Protein AF-0000000083960361 (afdb_homodimer)

pLDDT: mean 97.02, std 4.33, range [68.19, 98.94]

Radius of gyration: 18.42 Å; Cα contacts (8 Å, |Δi|>4): 644; chains: 2; bounding box: 46×54×42 Å

InterPro domains:
  IPR001310 Histidine triad (HIT) protein [PR00332] (8-24)
  IPR001310 Histidine triad (HIT) protein [PR00332] (29-47)
  IPR001310 Histidine triad (HIT) protein [PR00332] (100-110)
  IPR001310 Histidine triad (HIT) protein [PTHR46648] (3-145)
  IPR011146 HIT-like domain [PF01230] (14-114)
  IPR011146 HIT-like domain [PS51084] (8-119)
  IPR019808 Histidine triad, conserved site [PS00892] (93-111)
  IPR036265 HIT-like superfamily [G3DSA:3.30.428.10] (1-149)
  IPR036265 HIT-like superfamily [SSF54197] (6-144)
  IPR039384 HINT family [cd01277] (6-112)

Foldseek 3Di:
DAADPVAPVLCCVVVNDDFQWDDDDPFKTKGADPPFLAPLKMKIFTNHFAQFPVRDDPVSVVVGVVVVVVSCVVVVVPVDDDPDAKHWDKDWAHDVVRPDDGSGTIIITWIGGDDRGTDDDDDPDDDDDVVVVVVVVVVVVVVCVVVVD/DAADPVAPVLCCVVVNDDFQWDDDDPFKTKGADPPFLAPLKMKIFTNHFAQFPVRDDPVSVVVGVVVVVVSCVVVVVPVDDDPDAKHWDKDWAHDVVRPDDGSGTIIIIWIDGDDRGTDDDDDPDDDDDVVVVVVVVVVVVVVCVVVVD

Secondary structure (DSSP, 8-state):
----TT-HHHHHHTTSS---EEEE-SSEEEEE-SS-SSTT-EEEEESS--SSGGGS-HHHHHHHHHHHHHHHHHTT-SS--SSSS-EEEEEEEESGGGT--SSS--EEEEEE-SSSSS-EEE--PPPP-HHHHHHHHHHHHHHHHHTT-/----TT-HHHHHHTTSS---EEEE-SSEEEEE-SS-SSTT-EEEEESS--SSGGGS-HHHHHHHHHHHHHHHHHTT-TT--SSSS-EEEEEEEESGGGT--SSS--EEEEEE-SSSSS-EEE--PPPP-HHHHHHHHHHHHHHHHHTT-

Organism: NCBI:txid5486

Solvent-accessible surface area (backbone atoms only — not comparable to full-atom values): 15773 Å² total; per-residue (Å²): 120,49,73,46,92,85,36,68,65,48,31,39,77,72,61,76,37,90,75,56,67,68,58,70,57,99,39,34,42,27,27,54,45,64,56,27,32,24,84,77,17,29,36,40,26,50,60,47,53,20,44,34,68,69,61,49,57,53,75,41,41,25,50,46,48,42,50,50,36,53,48,32,52,57,70,59,60,65,79,53,82,49,55,62,64,56,23,25,34,40,41,30,40,19,17,45,74,30,70,30,85,63,76,43,40,45,34,36,40,31,37,17,77,53,88,83,40,13,79,38,78,39,76,53,57,38,80,70,48,65,69,62,50,48,53,49,49,53,53,39,50,51,42,36,64,71,62,68,105,120,49,74,44,94,86,36,68,66,47,31,38,76,71,63,76,38,92,75,55,68,69,60,70,57,99,39,34,42,26,28,53,46,66,54,26,33,26,83,79,17,28,38,40,26,49,60,48,52,20,43,34,67,69,60,48,57,55,75,42,42,25,48,46,49,44,51,51,35,53,47,32,52,56,70,59,59,65,79,53,82,50,54,63,64,57,23,27,35,40,40,33,41,18,18,44,74,31,69,31,84,63,75,42,39,44,34,37,39,30,37,18,79,52,89,83,40,12,80,36,77,39,75,54,56,39,80,68,49,66,69,62,50,49,53,50,49,53,54,39,50,52,44,35,64,72,64,68,104

Structure (mmCIF, N/CA/C/O backbone):
data_AF-0000000083960361-model_v1
#
loop_
_entity.id
_entity.type
_entity.pdbx_description
1 polymer "Adenosine 5'-monophosphoramidase HNT1"
#
loop_
_atom_site.group_PDB
_atom_site.id
_atom_site.type_symbol
_atom_site.label_atom_id
_atom_site.label_alt_id
_atom_site.label_comp_id
_atom_site.label_asym_id
_atom_site.label_entity_id
_atom_site.label_seq_id
_atom_site.pdbx_PDB_ins_code
_atom_site.Cartn_x
_atom_site.Cartn_y
_atom_site.Cartn_z
_atom_site.occupancy
_atom_site.B_iso_or_equiv
_atom_site.auth_seq_id
_atom_site.auth_comp_id
_atom_site.auth_asym_id
_atom_site.auth_atom_id
_atom_site.pdbx_PDB_model_num
ATOM 1 N N . MET A 1 1 ? 16.422 1.645 -17.453 1 78.75 1 MET A N 1
ATOM 2 C CA . MET A 1 1 ? 15.805 1.312 -16.172 1 78.75 1 MET A CA 1
ATOM 3 C C . MET A 1 1 ? 16.875 0.944 -15.133 1 78.75 1 MET A C 1
ATOM 5 O O . MET A 1 1 ? 17.828 0.249 -15.453 1 78.75 1 MET A O 1
ATOM 9 N N . ALA A 1 2 ? 16.859 1.566 -14.016 1 90.88 2 ALA A N 1
ATOM 10 C CA . ALA A 1 2 ? 17.844 1.268 -12.977 1 90.88 2 ALA A CA 1
ATOM 11 C C . ALA A 1 2 ? 17.781 -0.199 -12.562 1 90.88 2 ALA A C 1
ATOM 13 O O . ALA A 1 2 ? 16.688 -0.768 -12.445 1 90.88 2 ALA A O 1
ATOM 14 N N . SER A 1 3 ? 18.938 -0.81 -12.555 1 95 3 SER A N 1
ATOM 15 C CA . SER A 1 3 ? 19.047 -2.199 -12.125 1 95 3 SER A CA 1
ATOM 16 C C . SER A 1 3 ? 20.25 -2.393 -11.203 1 95 3 SER A C 1
ATOM 18 O O . SER A 1 3 ? 21.172 -1.572 -11.188 1 95 3 SER A O 1
ATOM 20 N N . ASN A 1 4 ? 20.141 -3.438 -10.336 1 96.31 4 ASN A N 1
ATOM 21 C CA . ASN A 1 4 ? 21.219 -3.84 -9.422 1 96.31 4 ASN A CA 1
ATOM 22 C C . ASN A 1 4 ? 21.5 -5.336 -9.523 1 96.31 4 ASN A C 1
ATOM 24 O O . ASN A 1 4 ? 20.656 -6.16 -9.164 1 96.31 4 ASN A O 1
ATOM 28 N N . PRO A 1 5 ? 22.688 -5.684 -9.961 1 95.62 5 PRO A N 1
ATOM 29 C CA . PRO A 1 5 ? 23 -7.09 -10.219 1 95.62 5 PRO A CA 1
ATOM 30 C C . PRO A 1 5 ? 22.969 -7.949 -8.961 1 95.62 5 PRO A C 1
ATOM 32 O O . PRO A 1 5 ? 22.859 -9.172 -9.039 1 95.62 5 PRO A O 1
ATOM 35 N N . SER A 1 6 ? 23.078 -7.395 -7.824 1 96.62 6 SER A N 1
ATOM 36 C CA . SER A 1 6 ? 23.094 -8.148 -6.578 1 96.62 6 SER A CA 1
ATOM 37 C C . SER A 1 6 ? 21.688 -8.273 -6 1 96.62 6 SER A C 1
ATOM 39 O O . SER A 1 6 ? 21.469 -8.984 -5.016 1 96.62 6 SER A O 1
ATOM 41 N N . CYS A 1 7 ? 20.781 -7.594 -6.602 1 97.56 7 CYS A N 1
ATOM 42 C CA . CYS A 1 7 ? 19.406 -7.582 -6.117 1 97.56 7 CYS A CA 1
ATOM 43 C C . CYS A 1 7 ? 18.641 -8.797 -6.633 1 97.56 7 CYS A C 1
ATOM 45 O O . CYS A 1 7 ? 18.531 -8.992 -7.84 1 97.56 7 CYS A O 1
ATOM 47 N N . ILE A 1 8 ? 18.078 -9.578 -5.723 1 97.81 8 ILE A N 1
ATOM 48 C CA . ILE A 1 8 ? 17.391 -10.82 -6.062 1 97.81 8 ILE A CA 1
ATOM 49 C C . ILE A 1 8 ? 16.188 -10.516 -6.949 1 97.81 8 ILE A C 1
ATOM 51 O O . ILE A 1 8 ? 15.883 -11.273 -7.871 1 97.81 8 ILE A O 1
ATOM 55 N N . PHE A 1 9 ? 15.531 -9.422 -6.727 1 98.62 9 PHE A N 1
ATOM 56 C CA . PHE A 1 9 ? 14.359 -9.078 -7.527 1 98.62 9 PHE A CA 1
ATOM 57 C C . PHE A 1 9 ? 14.773 -8.641 -8.922 1 98.62 9 PHE A C 1
ATOM 59 O O . PHE A 1 9 ? 14.078 -8.93 -9.906 1 98.62 9 PHE A O 1
ATOM 66 N N . CYS A 1 10 ? 15.852 -7.906 -9.023 1 98.62 10 CYS A N 1
ATOM 67 C CA . CYS A 1 10 ? 16.359 -7.57 -10.352 1 98.62 10 CYS A CA 1
ATOM 68 C C . CYS A 1 10 ? 16.734 -8.828 -11.125 1 98.62 10 CYS A C 1
ATOM 70 O O . CYS A 1 10 ? 16.5 -8.914 -12.328 1 98.62 10 CYS A O 1
ATOM 72 N N . LYS A 1 11 ? 17.266 -9.797 -10.406 1 98.62 11 LYS A N 1
ATOM 73 C CA . LYS A 1 11 ? 17.609 -11.055 -11.047 1 98.62 11 LYS A CA 1
ATOM 74 C C . LYS A 1 11 ? 16.359 -11.797 -11.523 1 98.62 11 LYS A C 1
ATOM 76 O O . LYS A 1 11 ? 16.375 -12.445 -12.57 1 98.62 11 LYS A O 1
ATOM 81 N N . ILE A 1 12 ? 15.32 -11.766 -10.75 1 98.44 12 ILE A N 1
ATOM 82 C CA . ILE A 1 12 ? 14.047 -12.375 -11.125 1 98.44 12 ILE A CA 1
ATOM 83 C C . ILE A 1 12 ? 13.516 -11.703 -12.391 1 98.44 12 ILE A C 1
ATOM 85 O O . ILE A 1 12 ? 13.109 -12.383 -13.336 1 98.44 12 ILE A O 1
ATOM 89 N N . ILE A 1 13 ? 13.555 -10.336 -12.438 1 98.31 13 ILE A N 1
ATOM 90 C CA . ILE A 1 13 ? 13.062 -9.57 -13.578 1 98.31 13 ILE A CA 1
ATOM 91 C C . ILE A 1 13 ? 13.828 -9.961 -14.836 1 98.31 13 ILE A C 1
ATOM 93 O O . ILE A 1 13 ? 13.242 -10.094 -15.914 1 98.31 13 ILE A O 1
ATOM 97 N N . LYS A 1 14 ? 15.086 -10.227 -14.68 1 97.69 14 LYS A N 1
ATOM 98 C CA . LYS A 1 14 ? 15.961 -10.523 -15.812 1 97.69 14 LYS A CA 1
ATOM 99 C C . LYS A 1 14 ? 15.867 -12 -16.188 1 97.69 14 LYS A C 1
ATOM 101 O O . LYS A 1 14 ? 16.484 -12.43 -17.172 1 97.69 14 LYS A O 1
ATOM 106 N N . GLY A 1 15 ? 15.242 -12.789 -15.367 1 97.56 15 GLY A N 1
ATOM 107 C CA . GLY A 1 15 ? 15.086 -14.203 -15.664 1 97.56 15 GLY A CA 1
ATOM 108 C C . GLY A 1 15 ? 16.266 -15.039 -15.219 1 97.56 15 GLY A C 1
ATOM 109 O O . GLY A 1 15 ? 16.422 -16.188 -15.633 1 97.56 15 GLY A O 1
ATOM 110 N N . GLU A 1 16 ? 17.062 -14.453 -14.367 1 97.94 16 GLU A N 1
ATOM 111 C CA . GLU A 1 16 ? 18.219 -15.18 -13.867 1 97.94 16 GLU A CA 1
ATOM 112 C C . GLU A 1 16 ? 17.828 -16.109 -12.727 1 97.94 16 GLU A C 1
ATOM 114 O O . GLU A 1 16 ? 18.516 -17.109 -12.469 1 97.94 16 GLU A O 1
ATOM 119 N N . ILE A 1 17 ? 16.844 -15.836 -11.984 1 97.31 17 ILE A N 1
ATOM 120 C CA . ILE A 1 17 ? 16.25 -16.641 -10.93 1 97.31 17 ILE A CA 1
ATOM 121 C C . ILE A 1 17 ? 14.789 -16.922 -11.258 1 97.31 17 ILE A C 1
ATOM 123 O O . ILE A 1 17 ? 14.055 -16.031 -11.695 1 97.31 17 ILE A O 1
ATOM 127 N N . PRO A 1 18 ? 14.398 -18.172 -11.086 1 97.06 18 PRO A N 1
ATOM 128 C CA . PRO A 1 18 ? 13.008 -18.484 -11.406 1 97.06 18 PRO A CA 1
ATOM 129 C C . PRO A 1 18 ? 12.016 -17.844 -10.438 1 97.06 18 PRO A C 1
ATOM 131 O O . PRO A 1 18 ? 12.359 -17.594 -9.281 1 97.06 18 PRO A O 1
ATOM 134 N N . SER A 1 19 ? 10.844 -17.609 -10.906 1 98.19 19 SER A N 1
ATOM 135 C CA . SER A 1 19 ? 9.719 -17.125 -10.117 1 98.19 19 SER A CA 1
ATOM 136 C C . SER A 1 19 ? 8.391 -17.641 -10.672 1 98.19 19 SER A C 1
ATOM 138 O O . SER A 1 19 ? 8.336 -18.125 -11.805 1 98.19 19 SER A O 1
ATOM 140 N N . LEU A 1 20 ? 7.391 -17.641 -9.922 1 98.56 20 LEU A N 1
ATOM 141 C CA . LEU A 1 20 ? 6.043 -17.984 -10.359 1 98.56 20 LEU A CA 1
ATOM 142 C C . LEU A 1 20 ? 5.301 -16.734 -10.836 1 98.56 20 LEU A C 1
ATOM 144 O O . LEU A 1 20 ? 4.398 -16.25 -10.156 1 98.56 20 LEU A O 1
ATOM 148 N N . LYS A 1 21 ? 5.645 -16.391 -12.039 1 98.5 21 LYS A N 1
ATOM 149 C CA . LYS A 1 21 ? 5.219 -15.117 -12.625 1 98.5 21 LYS A CA 1
ATOM 150 C C . LYS A 1 21 ? 3.715 -15.109 -12.883 1 98.5 21 LYS A C 1
ATOM 152 O O . LYS A 1 21 ? 3.146 -16.125 -13.312 1 98.5 21 LYS A O 1
ATOM 157 N N . LEU A 1 22 ? 3.148 -13.977 -12.656 1 98.5 22 LEU A N 1
ATOM 158 C CA . LEU A 1 22 ? 1.747 -13.766 -13 1 98.5 22 LEU A CA 1
ATOM 159 C C . LEU A 1 22 ? 1.604 -12.672 -14.055 1 98.5 22 LEU A C 1
ATOM 161 O O . LEU A 1 22 ? 1.872 -12.906 -15.234 1 98.5 22 LEU A O 1
ATOM 165 N N . ILE A 1 23 ? 1.438 -11.383 -13.695 1 98.31 23 ILE A N 1
ATOM 166 C CA . ILE A 1 23 ? 1.274 -10.305 -14.656 1 98.31 23 ILE A CA 1
ATOM 167 C C . ILE A 1 23 ? 2.598 -9.555 -14.828 1 98.31 23 ILE A C 1
ATOM 169 O O . ILE A 1 23 ? 3.291 -9.281 -13.844 1 98.31 23 ILE A O 1
ATOM 173 N N . GLU A 1 24 ? 2.881 -9.289 -16.031 1 98.06 24 GLU A N 1
ATOM 174 C CA . GLU A 1 24 ? 4.039 -8.469 -16.375 1 98.06 24 GLU A CA 1
ATOM 175 C C . GLU A 1 24 ? 3.672 -7.395 -17.406 1 98.06 24 GLU A C 1
ATOM 177 O O . GLU A 1 24 ? 3.025 -7.688 -18.406 1 98.06 24 GLU A O 1
ATOM 182 N N . THR A 1 25 ? 3.967 -6.207 -17.109 1 98.19 25 THR A N 1
ATOM 183 C CA . THR A 1 25 ? 3.883 -5.098 -18.047 1 98.19 25 THR A CA 1
ATOM 184 C C . THR A 1 25 ? 5.273 -4.57 -18.391 1 98.19 25 THR A C 1
ATOM 186 O O . THR A 1 25 ? 6.273 -5.062 -17.875 1 98.19 25 THR A O 1
ATOM 189 N N . PRO A 1 26 ? 5.41 -3.557 -19.234 1 98.25 26 PRO A N 1
ATOM 190 C CA . PRO A 1 26 ? 6.723 -2.963 -19.484 1 98.25 26 PRO A CA 1
ATOM 191 C C . PRO A 1 26 ? 7.348 -2.359 -18.219 1 98.25 26 PRO A C 1
ATOM 193 O O . PRO A 1 26 ? 8.57 -2.23 -18.141 1 98.25 26 PRO A O 1
ATOM 196 N N . LYS A 1 27 ? 6.57 -2.131 -17.172 1 98.69 27 LYS A N 1
ATOM 197 C CA . LYS A 1 27 ? 7.078 -1.379 -16.016 1 98.69 27 LYS A CA 1
ATOM 198 C C . LYS A 1 27 ? 6.977 -2.197 -14.742 1 98.69 27 LYS A C 1
ATOM 200 O O . LYS A 1 27 ? 7.629 -1.883 -13.742 1 98.69 27 LYS A O 1
ATOM 205 N N . THR A 1 28 ? 6.145 -3.188 -14.766 1 98.81 28 THR A N 1
ATOM 206 C CA . THR A 1 28 ? 5.812 -3.91 -13.547 1 98.81 28 THR A CA 1
ATOM 207 C C . THR A 1 28 ? 5.973 -5.414 -13.742 1 98.81 28 THR A C 1
ATOM 209 O O . THR A 1 28 ? 5.711 -5.934 -14.828 1 98.81 28 THR A O 1
ATOM 212 N N . TYR A 1 29 ? 6.512 -6.074 -12.766 1 98.81 29 TYR A N 1
ATOM 213 C CA . TYR A 1 29 ? 6.613 -7.527 -12.68 1 98.81 29 TYR A CA 1
ATOM 214 C C . TYR A 1 29 ? 5.922 -8.047 -11.43 1 98.81 29 TYR A C 1
ATOM 216 O O . TYR A 1 29 ? 6.008 -7.434 -10.359 1 98.81 29 TYR A O 1
ATOM 224 N N . SER A 1 30 ? 5.172 -9.195 -11.508 1 98.88 30 SER A N 1
ATOM 225 C CA . SER A 1 30 ? 4.512 -9.758 -10.328 1 98.88 30 SER A CA 1
ATOM 226 C C . SER A 1 30 ? 4.652 -11.273 -10.289 1 98.88 30 SER A C 1
ATOM 228 O O . SER A 1 30 ? 4.742 -11.922 -11.336 1 98.88 30 SER A O 1
ATOM 230 N N . PHE A 1 31 ? 4.695 -11.82 -9.086 1 98.88 31 PHE A N 1
ATOM 231 C CA . PHE A 1 31 ? 4.906 -13.258 -8.906 1 98.88 31 PHE A CA 1
ATOM 232 C C . PHE A 1 31 ? 4.438 -13.703 -7.531 1 98.88 31 PHE A C 1
ATOM 234 O O . PHE A 1 31 ? 4.305 -12.883 -6.617 1 98.88 31 PHE A O 1
ATOM 241 N N . LEU A 1 32 ? 4.145 -14.977 -7.367 1 98.81 32 LEU A N 1
ATOM 242 C CA . LEU A 1 32 ? 3.713 -15.531 -6.09 1 98.81 32 LEU A CA 1
ATOM 243 C C . LEU A 1 32 ? 4.852 -15.508 -5.074 1 98.81 32 LEU A C 1
ATOM 245 O O . LEU A 1 32 ? 5.996 -15.828 -5.41 1 98.81 32 LEU A O 1
ATOM 249 N N . ASP A 1 33 ? 4.566 -15.062 -3.906 1 98.62 33 ASP A N 1
ATOM 250 C CA . ASP A 1 33 ? 5.527 -15.195 -2.816 1 98.62 33 ASP A CA 1
ATOM 251 C C . ASP A 1 33 ? 5.715 -16.656 -2.422 1 98.62 33 ASP A C 1
ATOM 253 O O . ASP A 1 33 ? 4.738 -17.375 -2.227 1 98.62 33 ASP A O 1
ATOM 257 N N . ILE A 1 34 ? 6.871 -17.047 -2.229 1 97.56 34 ILE A N 1
ATOM 258 C CA . ILE A 1 34 ? 7.133 -18.469 -1.984 1 97.56 34 ILE A CA 1
ATOM 259 C C . ILE A 1 34 ? 7.043 -18.75 -0.488 1 97.56 34 ILE A C 1
ATOM 261 O O . ILE A 1 34 ? 7.016 -19.922 -0.077 1 97.56 34 ILE A O 1
ATOM 265 N N . GLN A 1 35 ? 7.09 -17.766 0.346 1 97.44 35 GLN A N 1
ATOM 266 C CA . GLN A 1 35 ? 6.832 -17.875 1.778 1 97.44 35 GLN A CA 1
ATOM 267 C C . GLN A 1 35 ? 5.652 -16.984 2.186 1 97.44 35 GLN A C 1
ATOM 269 O O . GLN A 1 35 ? 5.805 -16.062 2.988 1 97.44 35 GLN A O 1
ATOM 274 N N . PRO A 1 36 ? 4.543 -17.406 1.731 1 98.56 36 PRO A N 1
ATOM 275 C CA . PRO A 1 36 ? 3.373 -16.531 1.826 1 98.56 36 PRO A CA 1
ATOM 276 C C . PRO A 1 36 ? 2.811 -16.438 3.244 1 98.56 36 PRO A C 1
ATOM 278 O O . PRO A 1 36 ? 2.957 -17.391 4.027 1 98.56 36 PRO A O 1
ATOM 281 N N . THR A 1 37 ? 2.195 -15.328 3.574 1 98.5 37 THR A N 1
ATOM 282 C CA . THR A 1 37 ? 1.463 -15.219 4.832 1 98.5 37 THR A CA 1
ATOM 283 C C . THR A 1 37 ? 0.041 -15.75 4.676 1 98.5 37 THR A C 1
ATOM 285 O O . THR A 1 37 ? -0.647 -15.992 5.668 1 98.5 37 THR A O 1
ATOM 288 N N . ALA A 1 38 ? -0.43 -15.867 3.434 1 98.5 38 ALA A N 1
ATOM 289 C CA . ALA A 1 38 ? -1.72 -16.438 3.047 1 98.5 38 ALA A CA 1
ATOM 290 C C . ALA A 1 38 ? -1.671 -16.984 1.624 1 98.5 38 ALA A C 1
ATOM 292 O O . ALA A 1 38 ? -0.854 -16.547 0.81 1 98.5 38 ALA A O 1
ATOM 293 N N . GLU A 1 39 ? -2.535 -17.984 1.333 1 97.5 39 GLU A N 1
ATOM 294 C CA . GLU A 1 39 ? -2.615 -18.5 -0.03 1 97.5 39 GLU A CA 1
ATOM 295 C C . GLU A 1 39 ? -2.953 -17.391 -1.021 1 97.5 39 GLU A C 1
ATOM 297 O O . GLU A 1 39 ? -3.881 -16.609 -0.794 1 97.5 39 GLU A O 1
ATOM 302 N N . GLY A 1 40 ? -2.162 -17.281 -2.039 1 98.25 40 GLY A N 1
ATOM 303 C CA . GLY A 1 40 ? -2.402 -16.266 -3.051 1 98.25 40 GLY A CA 1
ATOM 304 C C . GLY A 1 40 ? -1.645 -14.984 -2.795 1 98.25 40 GLY A C 1
ATOM 305 O O . GLY A 1 40 ? -1.867 -13.977 -3.475 1 98.25 40 GLY A O 1
ATOM 306 N N . HIS A 1 41 ? -0.749 -14.945 -1.751 1 98.88 41 HIS A N 1
ATOM 307 C CA . HIS A 1 41 ? 0.112 -13.805 -1.48 1 98.88 41 HIS A CA 1
ATOM 308 C C . HIS A 1 41 ? 1.026 -13.508 -2.664 1 98.88 41 HIS A C 1
ATOM 310 O O . HIS A 1 41 ? 1.834 -14.352 -3.055 1 98.88 41 HIS A O 1
ATOM 316 N N . VAL A 1 42 ? 0.918 -12.289 -3.24 1 98.88 42 VAL A N 1
ATOM 317 C CA . VAL A 1 42 ? 1.626 -11.914 -4.461 1 98.88 42 VAL A CA 1
ATOM 318 C C . VAL A 1 42 ? 2.541 -10.727 -4.18 1 98.88 42 VAL A C 1
ATOM 320 O O . VAL A 1 42 ? 2.172 -9.812 -3.438 1 98.88 42 VAL A O 1
ATOM 323 N N . LEU A 1 43 ? 3.701 -10.758 -4.789 1 98.94 43 LEU A N 1
ATOM 324 C CA . LEU A 1 43 ? 4.598 -9.609 -4.82 1 98.94 43 LEU A CA 1
ATOM 325 C C . LEU A 1 43 ? 4.492 -8.867 -6.152 1 98.94 43 LEU A C 1
ATOM 327 O O . LEU A 1 43 ? 4.48 -9.5 -7.211 1 98.94 43 LEU A O 1
ATOM 331 N N . ILE A 1 44 ? 4.332 -7.574 -6.117 1 98.94 44 ILE A N 1
ATOM 332 C CA . ILE A 1 44 ? 4.309 -6.699 -7.285 1 98.94 44 ILE A CA 1
ATOM 333 C C . ILE A 1 44 ? 5.469 -5.711 -7.215 1 98.94 44 ILE A C 1
ATOM 335 O O . ILE A 1 44 ? 5.586 -4.953 -6.246 1 98.94 44 ILE A O 1
ATOM 339 N N . ILE A 1 45 ? 6.32 -5.715 -8.211 1 98.94 45 ILE A N 1
ATOM 340 C CA . ILE A 1 45 ? 7.547 -4.93 -8.117 1 98.94 45 ILE A CA 1
ATOM 341 C C . ILE A 1 45 ? 7.719 -4.078 -9.375 1 98.94 45 ILE A C 1
ATOM 343 O O . ILE A 1 45 ? 7.367 -4.512 -10.477 1 98.94 45 ILE A O 1
ATOM 347 N N . PRO A 1 46 ? 8.117 -2.791 -9.211 1 98.94 46 PRO A N 1
ATOM 348 C CA . PRO A 1 46 ? 8.57 -2.057 -10.391 1 98.94 46 PRO A CA 1
ATOM 349 C C . PRO A 1 46 ? 9.828 -2.65 -11.016 1 98.94 46 PRO A C 1
ATOM 351 O O . PRO A 1 46 ? 10.719 -3.109 -10.289 1 98.94 46 PRO A O 1
ATOM 354 N N . LYS A 1 47 ? 9.875 -2.596 -12.312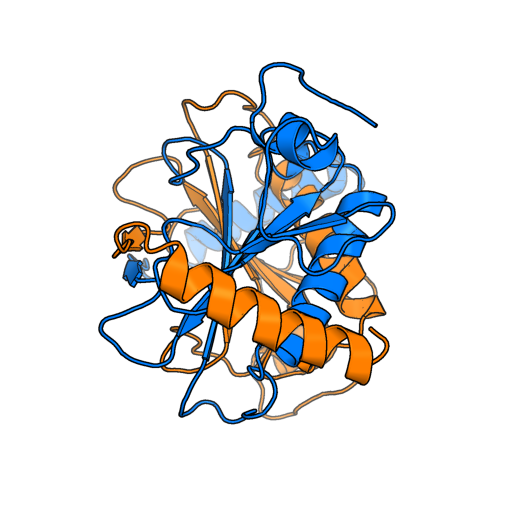 1 98.69 47 LYS A N 1
ATOM 355 C CA . LYS A 1 47 ? 11.062 -3.1 -12.992 1 98.69 47 LYS A CA 1
ATOM 356 C C . LYS A 1 47 ? 12.25 -2.152 -12.805 1 98.69 47 LYS A C 1
ATOM 358 O O . LYS A 1 47 ? 13.398 -2.535 -13.031 1 98.69 47 LYS A O 1
ATOM 363 N N . HIS A 1 48 ? 11.969 -0.921 -12.422 1 98.69 48 HIS A N 1
ATOM 364 C CA . HIS A 1 48 ? 13 0.016 -12 1 98.69 48 HIS A CA 1
ATOM 365 C C . HIS A 1 48 ? 13.477 -0.285 -10.578 1 98.69 48 HIS A C 1
ATOM 367 O O . HIS A 1 48 ? 12.68 -0.277 -9.641 1 98.69 48 HIS A O 1
ATOM 373 N N . HIS A 1 49 ? 14.773 -0.518 -10.453 1 98.56 49 HIS A N 1
ATOM 374 C CA . HIS A 1 49 ? 15.312 -0.77 -9.125 1 98.56 49 HIS A CA 1
ATOM 375 C C . HIS A 1 49 ? 15.32 0.504 -8.281 1 98.56 49 HIS A C 1
ATOM 377 O O . HIS A 1 49 ? 15.797 1.547 -8.734 1 98.56 49 HIS A O 1
ATOM 383 N N . GLY A 1 50 ? 14.805 0.472 -7.137 1 98.12 50 GLY A N 1
ATOM 384 C CA . GLY A 1 50 ? 14.852 1.449 -6.062 1 98.12 50 GLY A CA 1
ATOM 385 C C . GLY A 1 50 ? 14.609 0.841 -4.691 1 98.12 50 GLY A C 1
ATOM 386 O O . GLY A 1 50 ? 13.75 -0.023 -4.531 1 98.12 50 GLY A O 1
ATOM 387 N N . ALA A 1 51 ? 15.383 1.275 -3.732 1 97.94 51 ALA A N 1
ATOM 388 C CA . ALA A 1 51 ? 15.289 0.679 -2.402 1 97.94 51 ALA A CA 1
ATOM 389 C C . ALA A 1 51 ? 14.016 1.129 -1.686 1 97.94 51 ALA A C 1
ATOM 391 O O . ALA A 1 51 ? 13.445 0.38 -0.89 1 97.94 51 ALA A O 1
ATOM 392 N N . LYS A 1 52 ? 13.672 2.344 -1.901 1 98.62 52 LYS A N 1
ATOM 393 C CA . LYS A 1 52 ? 12.492 2.912 -1.257 1 98.62 52 LYS A CA 1
ATOM 394 C C . LYS A 1 52 ? 11.555 3.539 -2.285 1 98.62 52 LYS A C 1
ATOM 396 O O . LYS A 1 52 ? 11.977 3.867 -3.396 1 98.62 52 LYS A O 1
ATOM 401 N N . LEU A 1 53 ? 10.305 3.689 -1.924 1 98.81 53 LEU A N 1
ATOM 402 C CA . LEU A 1 53 ? 9.258 4.094 -2.863 1 98.81 53 LEU A CA 1
ATOM 403 C C . LEU A 1 53 ? 9.609 5.418 -3.529 1 98.81 53 LEU A C 1
ATOM 405 O O . LEU A 1 53 ? 9.398 5.59 -4.734 1 98.81 53 LEU A O 1
ATOM 409 N N . HIS A 1 54 ? 10.203 6.344 -2.754 1 98.56 54 HIS A N 1
ATOM 410 C CA . HIS A 1 54 ? 10.484 7.672 -3.291 1 98.56 54 HIS A CA 1
ATOM 411 C C . HIS A 1 54 ? 11.602 7.621 -4.324 1 98.56 54 HIS A C 1
ATOM 413 O O . HIS A 1 54 ? 11.844 8.602 -5.031 1 98.56 54 HIS A O 1
ATOM 419 N N . ASN A 1 55 ? 12.266 6.473 -4.539 1 98.5 55 ASN A N 1
ATOM 420 C CA . ASN A 1 55 ? 13.328 6.312 -5.527 1 98.5 55 ASN A CA 1
ATOM 421 C C . ASN A 1 55 ? 12.766 5.906 -6.887 1 98.5 55 ASN A C 1
ATOM 423 O O . ASN A 1 55 ? 13.5 5.867 -7.879 1 98.5 55 ASN A O 1
ATOM 427 N N . ILE A 1 56 ? 11.469 5.609 -6.992 1 98.75 56 ILE A N 1
ATOM 428 C CA . ILE A 1 56 ? 10.867 5.039 -8.195 1 98.75 56 ILE A CA 1
ATOM 429 C C . ILE A 1 56 ? 10.305 6.156 -9.062 1 98.75 56 ILE A C 1
ATOM 431 O O . ILE A 1 56 ? 9.57 7.023 -8.578 1 98.75 56 ILE A O 1
ATOM 435 N N . PRO A 1 57 ? 10.57 6.137 -10.406 1 98.81 57 PRO A N 1
ATOM 436 C CA . PRO A 1 57 ? 9.984 7.148 -11.289 1 98.81 57 PRO A CA 1
ATOM 437 C C . PRO A 1 57 ? 8.453 7.086 -11.32 1 98.81 57 PRO A C 1
ATOM 439 O O . PRO A 1 57 ? 7.875 6 -11.234 1 98.81 57 PRO A O 1
ATOM 442 N N . ASP A 1 58 ? 7.859 8.234 -11.57 1 98.62 58 ASP A N 1
ATOM 443 C CA . ASP A 1 58 ? 6.406 8.367 -11.477 1 98.62 58 ASP A CA 1
ATOM 444 C C . ASP A 1 58 ? 5.711 7.43 -12.469 1 98.62 58 ASP A C 1
ATOM 446 O O . ASP A 1 58 ? 4.652 6.875 -12.164 1 98.62 58 ASP A O 1
ATOM 450 N N . ASP A 1 59 ? 6.262 7.328 -13.633 1 98.56 59 ASP A N 1
ATOM 451 C CA . ASP A 1 59 ? 5.602 6.508 -14.641 1 98.56 59 ASP A CA 1
ATOM 452 C C . ASP A 1 59 ? 5.59 5.035 -14.234 1 98.56 59 ASP A C 1
ATOM 454 O O . ASP A 1 59 ? 4.66 4.297 -14.562 1 98.56 59 ASP A O 1
ATOM 458 N N . TYR A 1 60 ? 6.633 4.512 -13.5 1 98.81 60 TYR A N 1
ATOM 459 C CA . TYR A 1 60 ? 6.633 3.168 -12.93 1 98.81 60 TYR A CA 1
ATOM 460 C C . TYR A 1 60 ? 5.637 3.062 -11.781 1 98.81 60 TYR A C 1
ATOM 462 O O . TYR A 1 60 ? 4.879 2.092 -11.695 1 98.81 60 TYR A O 1
ATOM 470 N N . LEU A 1 61 ? 5.602 4.09 -10.938 1 98.94 61 LEU A N 1
ATOM 471 C CA . LEU A 1 61 ? 4.656 4.109 -9.828 1 98.94 61 LEU A CA 1
ATOM 472 C C . LEU A 1 61 ? 3.219 4.055 -10.336 1 98.94 61 LEU A C 1
ATOM 474 O O . LEU A 1 61 ? 2.377 3.361 -9.758 1 98.94 61 LEU A O 1
ATOM 478 N N . SER A 1 62 ? 2.922 4.691 -11.398 1 98.88 62 SER A N 1
ATOM 479 C CA . SER A 1 62 ? 1.571 4.832 -11.93 1 98.88 62 SER A CA 1
ATOM 480 C C . SER A 1 62 ? 1.056 3.506 -12.484 1 98.88 62 SER A C 1
ATOM 482 O O . SER A 1 62 ? -0.152 3.322 -12.641 1 98.88 62 SER A O 1
ATOM 484 N N . ASP A 1 63 ? 1.943 2.617 -12.727 1 98.81 63 ASP A N 1
ATOM 485 C CA . ASP A 1 63 ? 1.567 1.353 -13.352 1 98.81 63 ASP A CA 1
ATOM 486 C C . ASP A 1 63 ? 1.259 0.291 -12.297 1 98.81 63 ASP A C 1
ATOM 488 O O . ASP A 1 63 ? 0.584 -0.699 -12.586 1 98.81 63 ASP A O 1
ATOM 492 N N . LEU A 1 64 ? 1.675 0.471 -11.062 1 98.94 64 LEU A N 1
ATOM 493 C CA . LEU A 1 64 ? 1.691 -0.578 -10.047 1 98.94 64 LEU A CA 1
ATOM 494 C C . LEU A 1 64 ? 0.278 -0.896 -9.57 1 98.94 64 LEU A C 1
ATOM 496 O O . LEU A 1 64 ? -0.14 -2.055 -9.578 1 98.94 64 LEU A O 1
ATOM 500 N N . LEU A 1 65 ? -0.51 0.075 -9.211 1 98.94 65 LEU A N 1
ATOM 501 C CA . LEU A 1 65 ? -1.8 -0.183 -8.586 1 98.94 65 LEU A CA 1
ATOM 502 C C . LEU A 1 65 ? -2.803 -0.722 -9.602 1 98.94 65 LEU A C 1
ATOM 504 O O . LEU A 1 65 ? -3.637 -1.567 -9.266 1 98.94 65 LEU A O 1
ATOM 508 N N . PRO A 1 66 ? -2.762 -0.245 -10.844 1 98.88 66 PRO A N 1
ATOM 509 C CA . PRO A 1 66 ? -3.586 -0.917 -11.852 1 98.88 66 PRO A CA 1
ATOM 510 C C . PRO A 1 66 ? -3.26 -2.402 -11.984 1 98.88 66 PRO A C 1
ATOM 512 O O . PRO A 1 66 ? -4.16 -3.223 -12.18 1 98.88 66 PRO A O 1
ATOM 515 N N . VAL A 1 67 ? -1.994 -2.742 -11.922 1 98.75 67 VAL A N 1
ATOM 516 C CA . VAL A 1 67 ? -1.606 -4.148 -11.961 1 98.75 67 VAL A CA 1
ATOM 517 C C . VAL A 1 67 ? -2.143 -4.867 -10.727 1 98.75 67 VAL A C 1
ATOM 519 O O . VAL A 1 67 ? -2.648 -5.988 -10.82 1 98.75 67 VAL A O 1
ATOM 522 N N . VAL A 1 68 ? -2.086 -4.234 -9.547 1 98.88 68 VAL A N 1
ATOM 523 C CA . VAL A 1 68 ? -2.654 -4.805 -8.328 1 98.88 68 VAL A CA 1
ATOM 524 C C . VAL A 1 68 ? -4.137 -5.102 -8.539 1 98.88 68 VAL A C 1
ATOM 526 O O . VAL A 1 68 ? -4.609 -6.188 -8.188 1 98.88 68 VAL A O 1
ATOM 529 N N . LYS A 1 69 ? -4.812 -4.156 -9.109 1 98.62 69 LYS A N 1
ATOM 530 C CA . LYS A 1 69 ? -6.238 -4.332 -9.359 1 98.62 69 LYS A CA 1
ATOM 531 C C . LYS A 1 69 ? -6.496 -5.559 -10.234 1 98.62 69 LYS A C 1
ATOM 533 O O . LYS A 1 69 ? -7.387 -6.359 -9.945 1 98.62 69 LYS A O 1
ATOM 538 N N . LYS A 1 70 ? -5.742 -5.684 -11.273 1 98.12 70 LYS A N 1
ATOM 539 C CA . LYS A 1 70 ? -5.891 -6.84 -12.148 1 98.12 70 LYS A CA 1
ATOM 540 C C . LYS A 1 70 ? -5.648 -8.141 -11.398 1 98.12 70 LYS A C 1
ATOM 542 O O . LYS A 1 70 ? -6.344 -9.133 -11.617 1 98.12 70 LYS A O 1
ATOM 547 N N . LEU A 1 71 ? -4.672 -8.125 -10.531 1 98.38 71 LEU A N 1
ATOM 548 C CA . LEU A 1 71 ? -4.324 -9.32 -9.773 1 98.38 71 LEU A CA 1
ATOM 549 C C . LEU A 1 71 ? -5.438 -9.688 -8.797 1 98.38 71 LEU A C 1
ATOM 551 O O . LEU A 1 71 ? -5.641 -10.867 -8.5 1 98.38 71 LEU A O 1
ATOM 555 N N . THR A 1 72 ? -6.184 -8.672 -8.266 1 98.06 72 THR A N 1
ATOM 556 C CA . THR A 1 72 ? -7.32 -8.992 -7.41 1 98.06 72 THR A CA 1
ATOM 557 C C . THR A 1 72 ? -8.352 -9.82 -8.172 1 98.06 72 THR A C 1
ATOM 559 O O . THR A 1 72 ? -8.977 -10.719 -7.605 1 98.06 72 THR A O 1
ATOM 562 N N . LYS A 1 73 ? -8.531 -9.516 -9.398 1 96.5 73 LYS A N 1
ATOM 563 C CA . LYS A 1 73 ? -9.453 -10.281 -10.227 1 96.5 73 LYS A CA 1
ATOM 564 C C . LYS A 1 73 ? -8.945 -11.711 -10.438 1 96.5 73 LYS A C 1
ATOM 566 O O . LYS A 1 73 ? -9.711 -12.672 -10.289 1 96.5 73 LYS A O 1
ATOM 571 N N . VAL A 1 74 ? -7.656 -11.82 -10.812 1 96.62 74 VAL A N 1
ATOM 572 C CA . VAL A 1 74 ? -7.031 -13.117 -11.039 1 96.62 74 VAL A CA 1
ATOM 573 C C . VAL A 1 74 ? -7.18 -13.992 -9.797 1 96.62 74 VAL A C 1
ATOM 575 O O . VAL A 1 74 ? -7.438 -15.195 -9.906 1 96.62 74 VAL A O 1
ATOM 578 N N . LEU A 1 75 ? -7.102 -13.414 -8.617 1 97.25 75 LEU A N 1
ATOM 579 C CA . LEU A 1 75 ? -7.137 -14.109 -7.34 1 97.25 75 LEU A CA 1
ATOM 580 C C . LEU A 1 75 ? -8.57 -14.258 -6.836 1 97.25 75 LEU A C 1
ATOM 582 O O . LEU A 1 75 ? -8.805 -14.797 -5.75 1 97.25 75 LEU A O 1
ATOM 586 N N . LYS A 1 76 ? -9.57 -13.633 -7.562 1 96.12 76 LYS A N 1
ATOM 587 C CA . LYS A 1 76 ? -10.992 -13.656 -7.219 1 96.12 76 LYS A CA 1
ATOM 588 C C . LYS A 1 76 ? -11.25 -12.938 -5.898 1 96.12 76 LYS A C 1
ATOM 590 O O . LYS A 1 76 ? -12.109 -13.352 -5.117 1 96.12 76 LYS A O 1
ATOM 595 N N . LEU A 1 77 ? -10.492 -11.938 -5.711 1 97.38 77 LEU A N 1
ATOM 596 C CA . LEU A 1 77 ? -10.656 -11.109 -4.523 1 97.38 77 LEU A CA 1
ATOM 597 C C . LEU A 1 77 ? -11.664 -9.992 -4.777 1 97.38 77 LEU A C 1
ATOM 599 O O . LEU A 1 77 ? -12.031 -9.258 -3.857 1 97.38 77 LEU A O 1
ATOM 603 N N . ASP A 1 78 ? -12.125 -9.859 -6.008 1 96.81 78 ASP A N 1
ATOM 604 C CA . ASP A 1 78 ? -13.008 -8.766 -6.406 1 96.81 78 ASP A CA 1
ATOM 605 C C . ASP A 1 78 ? -14.469 -9.203 -6.375 1 96.81 78 ASP A C 1
ATOM 607 O O . ASP A 1 78 ? -15.352 -8.461 -6.809 1 96.81 78 ASP A O 1
ATOM 611 N N . GLU A 1 79 ? -14.734 -10.336 -5.84 1 95.62 79 GLU A N 1
ATOM 612 C CA . GLU A 1 79 ? -16.062 -10.938 -5.918 1 95.62 79 GLU A CA 1
ATOM 613 C C . GLU A 1 79 ? -16.953 -10.477 -4.758 1 95.62 79 GLU A C 1
ATOM 615 O O . GLU A 1 79 ? -18.172 -10.664 -4.785 1 95.62 79 GLU A O 1
ATOM 620 N N . ASN A 1 80 ? -16.328 -9.883 -3.783 1 92.31 80 ASN A N 1
ATOM 621 C CA . ASN A 1 80 ? -17.047 -9.398 -2.609 1 92.31 80 ASN A CA 1
ATOM 622 C C . ASN A 1 80 ? -16.781 -7.914 -2.369 1 92.31 80 ASN A C 1
ATOM 624 O O . ASN A 1 80 ? -15.664 -7.523 -2.025 1 92.31 80 ASN A O 1
ATOM 628 N N . ASN A 1 81 ? -17.781 -7.16 -2.416 1 92.56 81 ASN A N 1
ATOM 629 C CA . ASN A 1 81 ? -17.609 -5.719 -2.262 1 92.56 81 ASN A CA 1
ATOM 630 C C . ASN A 1 81 ? -18.172 -5.227 -0.932 1 92.56 81 ASN A C 1
ATOM 632 O O . ASN A 1 81 ? -18.141 -4.027 -0.648 1 92.56 81 ASN A O 1
ATOM 636 N N . THR A 1 82 ? -18.656 -6.141 -0.153 1 94.62 82 THR A N 1
ATOM 637 C CA . THR A 1 82 ? -19.188 -5.758 1.151 1 94.62 82 THR A CA 1
ATOM 638 C C . THR A 1 82 ? -18.062 -5.613 2.172 1 94.62 82 THR A C 1
ATOM 640 O O . THR A 1 82 ? -16.984 -6.176 1.994 1 94.62 82 THR A O 1
ATOM 643 N N . PRO A 1 83 ? -18.312 -4.879 3.197 1 95.12 83 PRO A N 1
ATOM 644 C CA . PRO A 1 83 ? -17.297 -4.742 4.246 1 95.12 83 PRO A CA 1
ATOM 645 C C . PRO A 1 83 ? -17 -6.062 4.949 1 95.12 83 PRO A C 1
ATOM 647 O O . PRO A 1 83 ? -15.914 -6.227 5.52 1 95.12 83 PRO A O 1
ATOM 650 N N . GLU A 1 84 ? -18 -6.988 4.895 1 96.19 84 GLU A N 1
ATOM 651 C CA . GLU A 1 84 ? -17.844 -8.258 5.594 1 96.19 84 GLU A CA 1
ATOM 652 C C . GLU A 1 84 ? -17.344 -9.352 4.648 1 96.19 84 GLU A C 1
ATOM 654 O O . GLU A 1 84 ? -17.344 -9.172 3.428 1 96.19 84 GLU A O 1
ATOM 659 N N . GLY A 1 85 ? -16.859 -10.375 5.23 1 95.12 85 GLY A N 1
ATOM 660 C CA . GLY A 1 85 ? -16.359 -11.469 4.414 1 95.12 85 GLY A CA 1
ATOM 661 C C . GLY A 1 85 ? -14.875 -11.336 4.105 1 95.12 85 GLY A C 1
ATOM 662 O O . GLY A 1 85 ? -14.125 -10.734 4.871 1 95.12 85 GLY A O 1
ATOM 663 N N . GLU A 1 86 ? -14.469 -11.914 2.975 1 96.62 86 GLU A N 1
ATOM 664 C CA . GLU A 1 86 ? -13.055 -11.945 2.629 1 96.62 86 GLU A CA 1
ATOM 665 C C . GLU A 1 86 ? -12.555 -10.562 2.223 1 96.62 86 GLU A C 1
ATOM 667 O O . GLU A 1 86 ? -13.305 -9.773 1.654 1 96.62 86 GLU A O 1
ATOM 672 N N . GLY A 1 87 ? -11.359 -10.273 2.592 1 98.31 87 GLY A N 1
ATOM 673 C CA . GLY A 1 87 ? -10.672 -9.047 2.225 1 98.31 87 GLY A CA 1
ATOM 674 C C . GLY A 1 87 ? -9.25 -9.273 1.763 1 98.31 87 GLY A C 1
ATOM 675 O O . GLY A 1 87 ? -8.883 -10.383 1.364 1 98.31 87 GLY A O 1
ATOM 676 N N . TYR A 1 88 ? -8.531 -8.211 1.696 1 98.88 88 TYR A N 1
ATOM 677 C CA . TYR A 1 88 ? -7.109 -8.289 1.366 1 98.88 88 TYR A CA 1
ATOM 678 C C . TYR A 1 88 ? -6.398 -6.992 1.737 1 98.88 88 TYR A C 1
ATOM 680 O O . TYR A 1 88 ? -7.039 -5.961 1.95 1 98.88 88 TYR A O 1
ATOM 688 N N . ASN A 1 89 ? -5.148 -7.066 1.858 1 98.94 89 ASN A N 1
ATOM 689 C CA . ASN A 1 89 ? -4.293 -5.922 2.158 1 98.94 89 ASN A CA 1
ATOM 690 C C . ASN A 1 89 ? -3.297 -5.656 1.034 1 98.94 89 ASN A C 1
ATOM 692 O O . ASN A 1 89 ? -2.863 -6.586 0.35 1 98.94 89 ASN A O 1
ATOM 696 N N . VAL A 1 90 ? -2.986 -4.449 0.785 1 98.94 90 VAL A N 1
ATOM 697 C CA . VAL A 1 90 ? -1.839 -4 0.002 1 98.94 90 VAL A CA 1
ATOM 698 C C . VAL A 1 90 ? -0.835 -3.295 0.912 1 98.94 90 VAL A C 1
ATOM 700 O O . VAL A 1 90 ? -1.162 -2.285 1.542 1 98.94 90 VAL A O 1
ATOM 703 N N . LEU A 1 91 ? 0.381 -3.855 1.027 1 98.94 91 LEU A N 1
ATOM 704 C CA . LEU A 1 91 ? 1.399 -3.352 1.942 1 98.94 91 LEU A CA 1
ATOM 705 C C . LEU A 1 91 ? 2.707 -3.084 1.205 1 98.94 91 LEU A C 1
ATOM 707 O O . LEU A 1 91 ? 3.133 -3.891 0.375 1 98.94 91 LEU A O 1
ATOM 711 N N . GLN A 1 92 ? 3.318 -2.025 1.436 1 98.94 92 GLN A N 1
ATOM 712 C CA . GLN A 1 92 ? 4.633 -1.653 0.925 1 98.94 92 GLN A CA 1
ATOM 713 C C . GLN A 1 92 ? 5.504 -1.056 2.027 1 98.94 92 GLN A C 1
ATOM 715 O O . GLN A 1 92 ? 5.113 -0.081 2.672 1 98.94 92 GLN A O 1
ATOM 720 N N . ASN A 1 93 ? 6.672 -1.612 2.268 1 98.88 93 ASN A N 1
ATOM 721 C CA . ASN A 1 93 ? 7.57 -1.267 3.363 1 98.88 93 ASN A CA 1
ATOM 722 C C . ASN A 1 93 ? 8.82 -0.56 2.857 1 98.88 93 ASN A C 1
ATOM 724 O O . ASN A 1 93 ? 9.367 -0.921 1.812 1 98.88 93 ASN A O 1
ATOM 728 N N . ASN A 1 94 ? 9.32 0.416 3.596 1 98.81 94 ASN A N 1
ATOM 729 C CA . ASN A 1 94 ? 10.523 1.155 3.246 1 98.81 94 ASN A CA 1
ATOM 730 C C . ASN A 1 94 ? 11.477 1.274 4.438 1 98.81 94 ASN A C 1
ATOM 732 O O . ASN A 1 94 ? 11.242 2.078 5.34 1 98.81 94 ASN A O 1
ATOM 736 N N . GLY A 1 95 ? 12.531 0.501 4.422 1 98.44 95 GLY A N 1
ATOM 737 C CA . GLY A 1 95 ? 13.5 0.483 5.508 1 98.44 95 GLY A CA 1
ATOM 738 C C . GLY A 1 95 ? 13.336 -0.709 6.43 1 98.44 95 GLY A C 1
ATOM 739 O O . GLY A 1 95 ? 12.227 -1.212 6.613 1 98.44 95 GLY A O 1
ATOM 740 N N . ARG A 1 96 ? 14.469 -1.122 7.137 1 98.38 96 ARG A N 1
ATOM 741 C CA . ARG A 1 96 ? 14.469 -2.293 8.008 1 98.38 96 ARG A CA 1
ATOM 742 C C . ARG A 1 96 ? 13.516 -2.1 9.18 1 98.38 96 ARG A C 1
ATOM 744 O O . ARG A 1 96 ? 12.742 -3 9.516 1 98.38 96 ARG A O 1
ATOM 751 N N . ILE A 1 97 ? 13.492 -0.915 9.734 1 98.12 97 ILE A N 1
ATOM 752 C CA . ILE A 1 97 ? 12.648 -0.648 10.898 1 98.12 97 ILE A CA 1
ATOM 753 C C . ILE A 1 97 ? 11.18 -0.75 10.5 1 98.12 97 ILE A C 1
ATOM 755 O O . ILE A 1 97 ? 10.32 -0.995 11.352 1 98.12 97 ILE A O 1
ATOM 759 N N . ALA A 1 98 ? 10.906 -0.568 9.203 1 98.44 98 ALA A N 1
ATOM 760 C CA . ALA A 1 98 ? 9.555 -0.648 8.664 1 98.44 98 ALA A CA 1
ATOM 761 C C . ALA A 1 98 ? 9.297 -2.004 8.016 1 98.44 98 ALA A C 1
ATOM 763 O O . ALA A 1 98 ? 8.43 -2.131 7.148 1 98.44 98 ALA A O 1
ATOM 764 N N . HIS A 1 99 ? 10.141 -2.965 8.281 1 98.06 99 HIS A N 1
ATOM 765 C CA . HIS A 1 99 ? 9.898 -4.375 8 1 98.06 99 HIS A CA 1
ATOM 766 C C . HIS A 1 99 ? 10.258 -4.719 6.555 1 98.06 99 HIS A C 1
ATOM 768 O O . HIS A 1 99 ? 9.828 -5.75 6.031 1 98.06 99 HIS A O 1
ATOM 774 N N . GLN A 1 100 ? 10.945 -3.842 5.883 1 98.38 100 GLN A N 1
ATOM 775 C CA . GLN A 1 100 ? 11.453 -4.172 4.555 1 98.38 100 GLN A CA 1
ATOM 776 C C . GLN A 1 100 ? 12.68 -5.066 4.641 1 98.38 100 GLN A C 1
ATOM 778 O O . GLN A 1 100 ? 13.656 -4.727 5.312 1 98.38 100 GLN A O 1
ATOM 783 N N . VAL A 1 101 ? 12.625 -6.16 3.84 1 97.31 101 VAL A N 1
ATOM 784 C CA . VAL A 1 101 ? 13.711 -7.129 3.936 1 97.31 101 VAL A CA 1
ATOM 785 C C . VAL A 1 101 ? 14.531 -7.117 2.646 1 97.31 101 VAL A C 1
ATOM 787 O O . VAL A 1 101 ? 15.742 -7.348 2.672 1 97.31 101 VAL A O 1
ATOM 790 N N . VAL A 1 102 ? 13.922 -6.93 1.468 1 97.69 102 VAL A N 1
ATOM 791 C CA . VAL A 1 102 ? 14.578 -6.828 0.168 1 97.69 102 V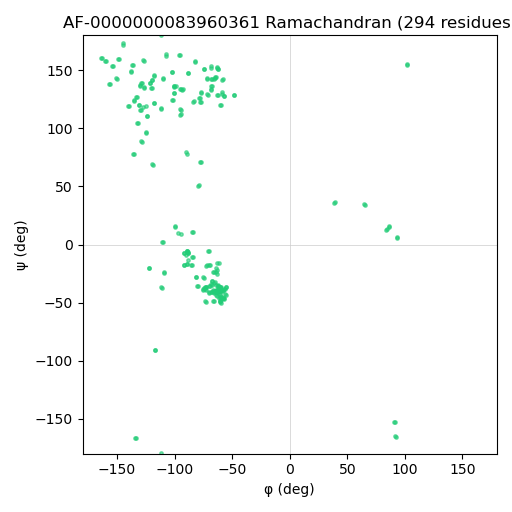AL A CA 1
ATOM 792 C C . VAL A 1 102 ? 14.641 -5.367 -0.265 1 97.69 102 VAL A C 1
ATOM 794 O O . VAL A 1 102 ? 13.633 -4.664 -0.254 1 97.69 102 VAL A O 1
ATOM 797 N N . ASP A 1 103 ? 15.836 -4.898 -0.552 1 97.25 103 ASP A N 1
ATOM 798 C CA . ASP A 1 103 ? 16.031 -3.486 -0.867 1 97.25 103 ASP A CA 1
ATOM 799 C C . ASP A 1 103 ? 15.625 -3.188 -2.312 1 97.25 103 ASP A C 1
ATOM 801 O O . ASP A 1 103 ? 16.422 -2.625 -3.074 1 97.25 103 ASP A O 1
ATOM 805 N N . HIS A 1 104 ? 14.547 -3.553 -2.727 1 98.62 104 HIS A N 1
ATOM 806 C CA . HIS A 1 104 ? 13.812 -3.289 -3.961 1 98.62 104 HIS A CA 1
ATOM 807 C C . HIS A 1 104 ? 12.328 -3.098 -3.689 1 98.62 104 HIS A C 1
ATOM 809 O O . HIS A 1 104 ? 11.664 -4 -3.17 1 98.62 104 HIS A O 1
ATOM 815 N N . VAL A 1 105 ? 11.859 -1.931 -4.031 1 98.81 105 VAL A N 1
ATOM 816 C CA . VAL A 1 105 ? 10.469 -1.605 -3.764 1 98.81 105 VAL A CA 1
ATOM 817 C C . VAL A 1 105 ? 9.57 -2.746 -4.242 1 98.81 105 VAL A C 1
ATOM 819 O O . VAL A 1 105 ? 9.727 -3.244 -5.359 1 98.81 105 VAL A O 1
ATOM 822 N N . HIS A 1 106 ? 8.695 -3.209 -3.357 1 98.94 106 HIS A N 1
ATOM 823 C CA . HIS A 1 106 ? 7.715 -4.23 -3.715 1 98.94 106 HIS A CA 1
ATOM 824 C C . HIS A 1 106 ? 6.445 -4.094 -2.885 1 98.94 106 HIS A C 1
ATOM 826 O O . HIS A 1 106 ? 6.508 -3.752 -1.7 1 98.94 106 HIS A O 1
ATOM 832 N N . PHE A 1 107 ? 5.355 -4.363 -3.549 1 98.94 107 PHE A N 1
ATOM 833 C CA . PHE A 1 107 ? 4.047 -4.398 -2.904 1 98.94 107 PHE A CA 1
ATOM 834 C C . PHE A 1 107 ? 3.627 -5.836 -2.613 1 98.94 107 PHE A C 1
ATOM 836 O O . PHE A 1 107 ? 3.84 -6.73 -3.434 1 98.94 107 PHE A O 1
ATOM 843 N N . HIS A 1 108 ? 3.102 -6.008 -1.438 1 98.94 108 HIS A N 1
ATOM 844 C CA . HIS A 1 108 ? 2.438 -7.254 -1.063 1 98.94 108 HIS A CA 1
ATOM 845 C C . HIS A 1 108 ? 0.932 -7.16 -1.287 1 98.94 108 HIS A C 1
ATOM 847 O O . HIS A 1 108 ? 0.265 -6.301 -0.711 1 98.94 108 HIS A O 1
ATOM 853 N N . LEU A 1 109 ? 0.422 -7.918 -2.113 1 98.94 109 LEU A N 1
ATOM 854 C CA . LEU A 1 109 ? -1.008 -8.203 -2.156 1 98.94 109 LEU A CA 1
ATOM 855 C C . LEU A 1 109 ? -1.329 -9.484 -1.39 1 98.94 109 LEU A C 1
ATOM 857 O O . LEU A 1 109 ? -0.945 -10.578 -1.811 1 98.94 109 LEU A O 1
ATOM 861 N N . ILE A 1 110 ? -2.035 -9.312 -0.262 1 98.94 110 ILE A N 1
ATOM 862 C CA . ILE A 1 110 ? -2.193 -10.43 0.664 1 98.94 110 ILE A CA 1
ATOM 863 C C . ILE A 1 110 ? -3.678 -10.695 0.901 1 98.94 110 ILE A C 1
ATOM 865 O O . ILE A 1 110 ? -4.359 -9.906 1.557 1 98.94 110 ILE A O 1
ATOM 869 N N . PRO A 1 111 ? -4.164 -11.773 0.421 1 98.69 111 PRO A N 1
ATOM 870 C CA . PRO A 1 111 ? -5.539 -12.141 0.779 1 98.69 111 PRO A CA 1
ATOM 871 C C . PRO A 1 111 ? -5.734 -12.281 2.285 1 98.69 111 PRO A C 1
ATOM 873 O O . PRO A 1 111 ? -4.832 -12.75 2.988 1 98.69 111 PRO A O 1
ATOM 876 N N . LYS A 1 112 ? -6.859 -11.859 2.756 1 98.56 112 LYS A N 1
ATOM 877 C CA . LYS A 1 112 ? -7.281 -12.023 4.145 1 98.56 112 LYS A CA 1
ATOM 878 C C . LYS A 1 112 ? -8.641 -12.719 4.223 1 98.56 112 LYS A C 1
ATOM 880 O O . LYS A 1 112 ? -9.68 -12.062 4.246 1 98.56 112 LYS A O 1
ATOM 885 N N . ARG A 1 113 ? -8.602 -14 4.406 1 96.31 113 ARG A N 1
ATOM 886 C CA . ARG A 1 113 ? -9.812 -14.805 4.336 1 96.31 113 ARG A CA 1
ATOM 887 C C . ARG A 1 113 ? -10.219 -15.305 5.723 1 96.31 113 ARG A C 1
ATOM 889 O O . ARG A 1 113 ? -11.359 -15.719 5.93 1 96.31 113 ARG A O 1
ATOM 896 N N . ASP A 1 114 ? -9.273 -15.367 6.59 1 96.38 114 ASP A N 1
ATOM 897 C CA . ASP A 1 114 ? -9.508 -15.781 7.973 1 96.38 114 ASP A CA 1
ATOM 898 C C . ASP A 1 114 ? -8.594 -15.016 8.93 1 96.38 114 ASP A C 1
ATOM 900 O O . ASP A 1 114 ? -7.715 -14.266 8.5 1 96.38 114 ASP A O 1
ATOM 904 N N . GLU A 1 115 ? -8.789 -15.18 10.203 1 95.06 115 GLU A N 1
ATOM 905 C CA . GLU A 1 115 ? -8.055 -14.422 11.211 1 95.06 115 GLU A CA 1
ATOM 906 C C . GLU A 1 115 ? -6.625 -14.938 11.359 1 95.06 115 GLU A C 1
ATOM 908 O O . GLU A 1 115 ? -5.711 -14.18 11.68 1 95.06 115 GLU A O 1
ATOM 913 N N . ALA A 1 116 ? -6.48 -16.141 11.078 1 96.19 116 ALA A N 1
ATOM 914 C CA . ALA A 1 116 ? -5.219 -16.812 11.391 1 96.19 116 ALA A CA 1
ATOM 915 C C . ALA A 1 116 ? -4.16 -16.516 10.336 1 96.19 116 ALA A C 1
ATOM 917 O O . ALA A 1 116 ? -2.965 -16.469 10.641 1 96.19 116 ALA A O 1
ATOM 918 N N . THR A 1 117 ? -4.535 -16.391 9.078 1 97.62 117 THR A N 1
ATOM 919 C CA . THR A 1 117 ? -3.588 -16.188 7.992 1 97.62 117 THR A CA 1
ATOM 920 C C . THR A 1 117 ? -3.678 -14.75 7.473 1 97.62 117 THR A C 1
ATOM 922 O O . THR A 1 117 ? -4.609 -14.016 7.816 1 97.62 117 THR A O 1
ATOM 92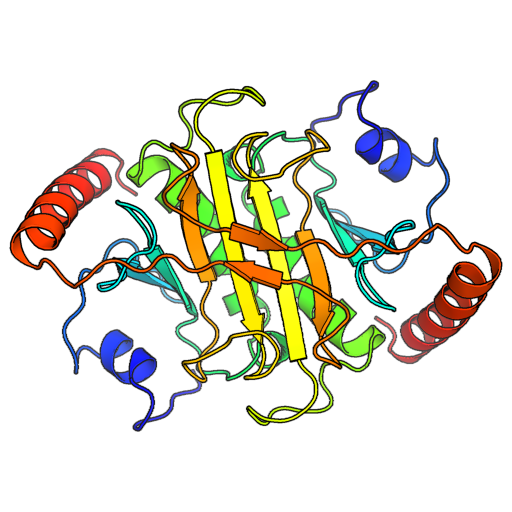5 N N . GLY A 1 118 ? -2.59 -14.367 6.734 1 98.56 118 GLY A N 1
ATOM 926 C CA . GLY A 1 118 ? -2.566 -13.016 6.191 1 98.56 118 GLY A CA 1
ATOM 927 C C . GLY A 1 118 ? -1.889 -12.016 7.105 1 98.56 118 GLY A C 1
ATOM 928 O O . GLY A 1 118 ? -1.231 -12.398 8.078 1 98.56 118 GLY A O 1
ATOM 929 N N . LEU A 1 119 ? -2.129 -10.805 6.766 1 98.69 119 LEU A N 1
ATOM 930 C CA . LEU A 1 119 ? -1.414 -9.711 7.426 1 98.69 119 LEU A CA 1
ATOM 931 C C . LEU A 1 119 ? -2.006 -9.43 8.805 1 98.69 119 LEU A C 1
ATOM 933 O O . LEU A 1 119 ? -3.219 -9.266 8.938 1 98.69 119 LEU A O 1
ATOM 937 N N . GLY A 1 120 ? -1.136 -9.461 9.766 1 98.19 120 GLY A N 1
ATOM 938 C CA . GLY A 1 120 ? -1.487 -8.844 11.039 1 98.19 120 GLY A CA 1
ATOM 939 C C . GLY A 1 120 ? -1.137 -7.367 11.094 1 98.19 120 GLY A C 1
ATOM 940 O O . GLY A 1 120 ? -0.11 -6.945 10.562 1 98.19 120 GLY A O 1
ATOM 941 N N . VAL A 1 121 ? -1.975 -6.664 11.828 1 97.81 121 VAL A N 1
ATOM 942 C CA . VAL A 1 121 ? -1.75 -5.223 11.898 1 97.81 121 VAL A CA 1
ATOM 943 C C . VAL A 1 121 ? -1.77 -4.77 13.352 1 97.81 121 VAL A C 1
ATOM 945 O O . VAL A 1 121 ? -2.715 -5.066 14.094 1 97.81 121 VAL A O 1
ATOM 948 N N . GLY A 1 122 ? -0.637 -4.203 13.758 1 97.62 122 GLY A N 1
ATOM 949 C CA . GLY A 1 122 ? -0.583 -3.451 15.008 1 97.62 122 GLY A CA 1
ATOM 950 C C . GLY A 1 122 ? -0.83 -1.967 14.812 1 97.62 122 GLY A C 1
ATOM 951 O O . GLY A 1 122 ? -0.199 -1.331 13.969 1 97.62 122 GLY A O 1
ATOM 952 N N . TRP A 1 123 ? -1.647 -1.429 15.625 1 98.19 123 TRP A N 1
ATOM 953 C CA . TRP A 1 123 ? -2.141 -0.077 15.375 1 98.19 123 TRP A CA 1
ATOM 954 C C . TRP A 1 123 ? -2.119 0.75 16.656 1 98.19 123 TRP A C 1
ATOM 956 O O . TRP A 1 123 ? -3.162 0.969 17.281 1 98.19 123 TRP A O 1
ATOM 966 N N . PRO A 1 124 ? -0.979 1.232 17.047 1 97.88 124 PRO A N 1
ATOM 967 C CA . PRO A 1 124 ? -0.893 2.062 18.25 1 97.88 124 PRO A CA 1
ATOM 968 C C . PRO A 1 124 ? -1.357 3.498 18.016 1 97.88 124 PRO A C 1
ATOM 970 O O . PRO A 1 124 ? -0.548 4.426 18.062 1 97.88 124 PRO A O 1
ATOM 973 N N . ALA A 1 125 ? -2.586 3.662 17.844 1 97.31 125 ALA A N 1
ATOM 974 C CA . ALA A 1 125 ? -3.168 4.973 17.562 1 97.31 125 ALA A CA 1
ATOM 975 C C . ALA A 1 125 ? -2.996 5.914 18.75 1 97.31 125 ALA A C 1
ATOM 977 O O . ALA A 1 125 ? -3.129 5.5 19.906 1 97.31 125 ALA A O 1
ATOM 978 N N . GLN A 1 126 ? -2.762 7.102 18.438 1 96.44 126 GLN A N 1
ATOM 979 C CA . GLN A 1 126 ? -2.645 8.156 19.438 1 96.44 126 GLN A CA 1
ATOM 980 C C . GLN A 1 126 ? -3.916 8.992 19.5 1 96.44 126 GLN A C 1
ATOM 982 O O . GLN A 1 126 ? -4.602 9.172 18.5 1 96.44 126 GLN A O 1
ATOM 987 N N . PRO A 1 127 ? -4.18 9.492 20.75 1 96.44 127 PRO A N 1
ATOM 988 C CA . PRO A 1 127 ? -5.34 10.383 20.828 1 96.44 127 PRO A CA 1
ATOM 989 C C . PRO A 1 127 ? -5.172 11.656 20 1 96.44 127 PRO A C 1
ATOM 991 O O . PRO A 1 127 ? -4.047 12.133 19.812 1 96.44 127 PRO A O 1
ATOM 994 N N . THR A 1 128 ? -6.301 12.141 19.594 1 97.06 128 THR A N 1
ATOM 995 C CA . THR A 1 128 ? -6.289 13.367 18.812 1 97.06 128 THR A CA 1
ATOM 996 C C . THR A 1 128 ? -5.711 14.523 19.625 1 97.06 128 THR A C 1
ATOM 998 O O . THR A 1 128 ? -6.086 14.727 20.781 1 97.06 128 THR A O 1
ATOM 1001 N N . ASP A 1 129 ? -4.766 15.211 19.078 1 97.69 129 ASP A N 1
ATOM 1002 C CA . ASP A 1 129 ? -4.16 16.438 19.609 1 97.69 129 ASP A CA 1
ATOM 1003 C C . ASP A 1 129 ? -4.145 17.531 18.547 1 97.69 129 ASP A C 1
ATOM 1005 O O . ASP A 1 129 ? -3.152 17.703 17.828 1 97.69 129 ASP A O 1
ATOM 1009 N N . PHE A 1 130 ? -5.203 18.312 18.484 1 97.38 130 PHE A N 1
ATOM 1010 C CA . PHE A 1 130 ? -5.395 19.266 17.391 1 97.38 130 PHE A CA 1
ATOM 1011 C C . PHE A 1 130 ? -4.301 20.328 17.406 1 97.38 130 PHE A C 1
ATOM 1013 O O . PHE A 1 130 ? -3.883 20.812 16.359 1 97.38 130 PHE A O 1
ATOM 1020 N N . ASP A 1 131 ? -3.869 20.703 18.594 1 98 131 ASP A N 1
ATOM 1021 C CA . ASP A 1 131 ? -2.797 21.688 18.672 1 98 131 ASP A CA 1
ATOM 1022 C C . ASP A 1 131 ? -1.536 21.172 17.969 1 98 131 ASP A C 1
ATOM 1024 O O . ASP A 1 131 ? -0.958 21.875 17.141 1 98 131 ASP A O 1
ATOM 1028 N N . LYS A 1 132 ? -1.204 20.031 18.328 1 97.69 132 LYS A N 1
ATOM 1029 C CA . LYS A 1 132 ? -0.018 19.438 17.734 1 97.69 132 LYS A CA 1
ATOM 1030 C C . LYS A 1 132 ? -0.209 19.219 16.234 1 97.69 132 LYS A C 1
ATOM 1032 O O . LYS A 1 132 ? 0.696 19.5 15.438 1 97.69 132 LYS A O 1
ATOM 1037 N N . LEU A 1 133 ? -1.377 18.797 15.844 1 98.25 133 LEU A N 1
ATOM 1038 C CA . LEU A 1 133 ? -1.673 18.5 14.438 1 98.25 133 LEU A CA 1
ATOM 1039 C C . LEU A 1 133 ? -1.681 19.781 13.617 1 98.25 133 LEU A C 1
ATOM 1041 O O . LEU A 1 133 ? -1.157 19.812 12.5 1 98.25 133 LEU A O 1
ATOM 1045 N N . ASN A 1 134 ? -2.248 20.828 14.18 1 98.25 134 ASN A N 1
ATOM 1046 C CA . ASN A 1 134 ? -2.299 22.109 13.469 1 98.25 134 ASN A CA 1
ATOM 1047 C C . ASN A 1 134 ? -0.906 22.703 13.273 1 98.25 134 ASN A C 1
ATOM 1049 O O . ASN A 1 134 ? -0.604 23.25 12.211 1 98.25 134 ASN A O 1
ATOM 1053 N N . LYS A 1 135 ? -0.155 22.594 14.297 1 98.5 135 LYS A N 1
ATOM 1054 C CA . LYS A 1 135 ? 1.223 23.062 14.18 1 98.5 135 LYS A CA 1
ATOM 1055 C C . LYS A 1 135 ? 1.973 22.297 13.094 1 98.5 135 LYS A C 1
ATOM 1057 O O . LYS A 1 135 ? 2.654 22.906 12.266 1 98.5 135 LYS A O 1
ATOM 1062 N N . LEU A 1 136 ? 1.858 21.047 13.141 1 98.38 136 LEU A N 1
ATOM 1063 C CA . LEU A 1 136 ? 2.492 20.219 12.117 1 98.38 136 LEU A CA 1
ATOM 1064 C C . LEU A 1 136 ? 1.965 20.562 10.727 1 98.38 136 LEU A C 1
ATOM 1066 O O . LEU A 1 136 ? 2.74 20.688 9.773 1 98.38 136 LEU A O 1
ATOM 1070 N N . HIS A 1 137 ? 0.67 20.688 10.594 1 98.5 137 HIS A N 1
ATOM 1071 C CA . HIS A 1 137 ? 0.032 21.016 9.32 1 98.5 137 HIS A CA 1
ATOM 1072 C C . HIS A 1 137 ? 0.591 22.328 8.75 1 98.5 137 HIS A C 1
ATOM 1074 O O . HIS A 1 137 ? 0.863 22.406 7.547 1 98.5 137 HIS A O 1
ATOM 1080 N N . GLU A 1 138 ? 0.77 23.297 9.578 1 97.94 138 GLU A N 1
ATOM 1081 C CA . GLU A 1 138 ? 1.318 24.578 9.148 1 97.94 138 GLU A CA 1
ATOM 1082 C C . GLU A 1 138 ? 2.75 24.422 8.641 1 97.94 138 GLU A C 1
ATOM 1084 O O . GLU A 1 138 ? 3.129 25.031 7.637 1 97.94 138 GLU A O 1
ATOM 1089 N N . GLU A 1 139 ? 3.449 23.672 9.391 1 97.56 139 GLU A N 1
ATOM 1090 C CA . GLU A 1 139 ? 4.824 23.422 8.977 1 97.56 139 GLU A CA 1
ATOM 1091 C C . GLU A 1 139 ? 4.871 22.734 7.621 1 97.56 139 GLU A C 1
ATOM 1093 O O . GLU A 1 139 ? 5.684 23.094 6.766 1 97.56 139 GLU A O 1
ATOM 1098 N N . LEU A 1 140 ? 4.047 21.766 7.391 1 98 140 LEU A N 1
ATOM 1099 C CA . LEU A 1 140 ? 4.031 21 6.148 1 98 140 LEU A CA 1
ATOM 1100 C C . LEU A 1 140 ? 3.521 21.844 4.992 1 98 140 LEU A C 1
ATOM 1102 O O . LEU A 1 140 ? 3.98 21.703 3.857 1 98 140 LEU A O 1
ATOM 1106 N N . LYS A 1 141 ? 2.604 22.688 5.262 1 96.31 141 LYS A N 1
ATOM 1107 C CA . LYS A 1 141 ? 2.109 23.594 4.238 1 96.31 141 LYS A CA 1
ATOM 1108 C C . LYS A 1 141 ? 3.225 24.5 3.723 1 96.31 141 LYS A C 1
ATOM 1110 O O . LYS A 1 141 ? 3.285 24.812 2.529 1 96.31 141 LYS A O 1
ATOM 1115 N N . LYS A 1 142 ? 4.02 24.906 4.641 1 95.12 142 LYS A N 1
ATOM 1116 C CA . LYS A 1 142 ? 5.16 25.734 4.254 1 95.12 142 LYS A CA 1
ATOM 1117 C C . LYS A 1 142 ? 6.109 24.969 3.344 1 95.12 142 LYS A C 1
ATOM 1119 O O . LYS A 1 142 ? 6.629 25.516 2.371 1 95.12 142 LYS A O 1
ATOM 1124 N N . GLU A 1 143 ? 6.297 23.719 3.713 1 93.12 143 GLU A N 1
ATOM 1125 C CA . GLU A 1 143 ? 7.148 22.875 2.881 1 93.12 143 GLU A CA 1
ATOM 1126 C C . GLU A 1 143 ? 6.551 22.688 1.489 1 93.12 143 GLU A C 1
ATOM 1128 O O . GLU A 1 143 ? 7.277 22.656 0.495 1 93.12 143 GLU A O 1
ATOM 1133 N N . LEU A 1 144 ? 5.289 22.547 1.364 1 94.94 144 LEU A N 1
ATOM 1134 C CA . LEU A 1 144 ? 4.578 22.375 0.104 1 94.94 144 LEU A CA 1
ATOM 1135 C C . LEU A 1 144 ? 4.699 23.609 -0.774 1 94.94 144 LEU A C 1
ATOM 1137 O O . LEU A 1 144 ? 4.82 23.5 -1.996 1 94.94 144 LEU A O 1
ATOM 1141 N N . GLU A 1 145 ? 4.617 24.766 -0.18 1 90.94 145 GLU A N 1
ATOM 1142 C CA . GLU A 1 145 ? 4.746 26.031 -0.897 1 90.94 145 GLU A CA 1
ATOM 1143 C C . GLU A 1 145 ? 6.168 26.219 -1.426 1 90.94 145 GLU A C 1
ATOM 1145 O O . GLU A 1 145 ? 6.359 26.75 -2.52 1 90.94 145 GLU A O 1
ATOM 1150 N N . THR A 1 146 ? 7.082 25.75 -0.67 1 86.06 146 THR A N 1
ATOM 1151 C CA . THR A 1 146 ? 8.484 25.922 -1.031 1 86.06 146 THR A CA 1
ATOM 1152 C C . THR A 1 146 ? 8.867 24.969 -2.164 1 86.06 146 THR A C 1
ATOM 1154 O O . THR A 1 146 ? 9.625 25.344 -3.061 1 86.06 146 THR A O 1
ATOM 1157 N N . GLU A 1 147 ? 8.297 23.766 -2.057 1 78.25 147 GLU A N 1
ATOM 1158 C CA . GLU A 1 147 ? 8.664 22.766 -3.041 1 78.25 147 GLU A CA 1
ATOM 1159 C C . GLU A 1 147 ? 7.816 22.891 -4.305 1 78.25 147 GLU A C 1
ATOM 1161 O O . GLU A 1 147 ? 8.102 22.25 -5.316 1 78.25 147 GLU A O 1
ATOM 1166 N N . LYS A 1 148 ? 7.156 23.891 -4.348 1 68.5 148 LYS A N 1
ATOM 1167 C CA . LYS A 1 148 ? 6.254 24.109 -5.477 1 68.5 148 LYS A CA 1
ATOM 1168 C C . LYS A 1 148 ? 5.578 22.797 -5.887 1 68.5 148 LYS A C 1
ATOM 1170 O O . LYS A 1 148 ? 5.602 22.422 -7.062 1 68.5 148 LYS A O 1
ATOM 1175 N N . LEU A 1 149 ? 5.277 22.031 -4.965 1 69.69 149 LEU A N 1
ATOM 1176 C CA . LEU A 1 149 ? 4.621 20.766 -5.27 1 69.69 149 LEU A CA 1
ATOM 1177 C C . LEU A 1 149 ? 3.119 20.953 -5.434 1 69.69 149 LEU A C 1
ATOM 1179 O O . LEU A 1 149 ? 2.502 21.734 -4.707 1 69.69 149 LEU A O 1
ATOM 1183 N N . MET B 1 1 ? -17.484 11.359 -11.281 1 78.69 1 MET B N 1
ATOM 1184 C CA . MET B 1 1 ? -16.75 10.625 -10.25 1 78.69 1 MET B CA 1
ATOM 1185 C C . MET B 1 1 ? -17.719 10.039 -9.219 1 78.69 1 MET B C 1
ATOM 1187 O O . MET B 1 1 ? -18.672 10.703 -8.812 1 78.69 1 MET B O 1
ATOM 1191 N N . ALA B 1 2 ? -17.641 8.789 -8.969 1 90.69 2 ALA B N 1
ATOM 1192 C CA . ALA B 1 2 ? -18.531 8.164 -7.996 1 90.69 2 ALA B CA 1
ATOM 1193 C C . ALA B 1 2 ? -18.375 8.805 -6.621 1 90.69 2 ALA B C 1
ATOM 1195 O O . ALA B 1 2 ? -17.266 9.125 -6.199 1 90.69 2 ALA B O 1
ATOM 1196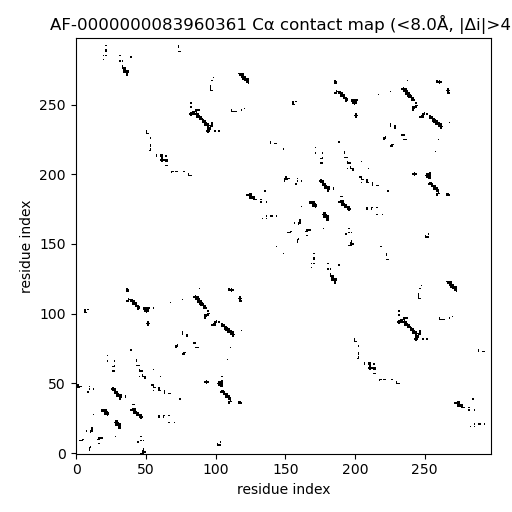 N N . SER B 1 3 ? -19.5 9.141 -6.055 1 94.94 3 SER B N 1
ATOM 1197 C CA . SER B 1 3 ? -19.531 9.711 -4.711 1 94.94 3 SER B CA 1
ATOM 1198 C C . SER B 1 3 ? -20.656 9.094 -3.875 1 94.94 3 SER B C 1
ATOM 1200 O O . SER B 1 3 ? -21.594 8.516 -4.422 1 94.94 3 SER B O 1
ATOM 1202 N N . ASN B 1 4 ? -20.453 9.117 -2.535 1 96.19 4 ASN B N 1
ATOM 1203 C CA . ASN B 1 4 ? -21.422 8.641 -1.56 1 96.19 4 ASN B CA 1
ATOM 1204 C C . ASN B 1 4 ? -21.672 9.672 -0.458 1 96.19 4 ASN B C 1
ATOM 1206 O O . ASN B 1 4 ? -20.766 9.961 0.334 1 96.19 4 ASN B O 1
ATOM 1210 N N . PRO B 1 5 ? -22.859 10.18 -0.37 1 95.5 5 PRO B N 1
ATOM 1211 C CA . PRO B 1 5 ? -23.156 11.273 0.566 1 95.5 5 PRO B CA 1
ATOM 1212 C C . PRO B 1 5 ? -22.969 10.859 2.025 1 95.5 5 PRO B C 1
ATOM 1214 O O . PRO B 1 5 ? -22.812 11.711 2.898 1 95.5 5 PRO B O 1
ATOM 1217 N N . SER B 1 6 ? -23.016 9.633 2.332 1 96.5 6 SER B N 1
ATOM 1218 C CA . SER B 1 6 ? -22.891 9.164 3.709 1 96.5 6 SER B CA 1
ATOM 1219 C C . SER B 1 6 ? -21.438 8.859 4.055 1 96.5 6 SER B C 1
ATOM 1221 O O . SER B 1 6 ? -21.125 8.57 5.211 1 96.5 6 SER B O 1
ATOM 1223 N N . CYS B 1 7 ? -20.625 8.922 3.078 1 97.56 7 CYS B N 1
ATOM 1224 C CA . CYS B 1 7 ? -19.219 8.594 3.268 1 97.56 7 CYS B CA 1
ATOM 1225 C C . CYS B 1 7 ? -18.438 9.797 3.803 1 97.56 7 CYS B C 1
ATOM 1227 O O . CYS B 1 7 ? -18.422 10.852 3.17 1 97.56 7 CYS B O 1
ATOM 1229 N N . ILE B 1 8 ? -17.797 9.617 4.938 1 97.81 8 ILE B N 1
ATOM 1230 C CA . ILE B 1 8 ? -17.094 10.703 5.617 1 97.81 8 ILE B CA 1
ATOM 1231 C C . ILE B 1 8 ? -15.969 11.234 4.727 1 97.81 8 ILE B C 1
ATOM 1233 O O . ILE B 1 8 ? -15.711 12.438 4.691 1 97.81 8 ILE B O 1
ATOM 1237 N N . PHE B 1 9 ? -15.336 10.375 3.975 1 98.56 9 PHE B N 1
ATOM 1238 C CA . PHE B 1 9 ? -14.242 10.812 3.109 1 98.56 9 PHE B CA 1
ATOM 1239 C C . PHE B 1 9 ? -14.781 11.578 1.907 1 98.56 9 PHE B C 1
ATOM 1241 O O . PHE B 1 9 ? -14.164 12.539 1.453 1 98.56 9 PHE B O 1
ATOM 1248 N N . CYS B 1 10 ? -15.898 11.141 1.374 1 98.62 10 CYS B N 1
ATOM 1249 C CA . CYS B 1 10 ? -16.531 11.922 0.31 1 98.62 10 CYS B CA 1
ATOM 1250 C C . CYS B 1 10 ? -16.906 13.312 0.803 1 98.62 10 CYS B C 1
ATOM 1252 O O . CYS B 1 10 ? -16.766 14.289 0.072 1 98.62 10 CYS B O 1
ATOM 1254 N N . LYS B 1 11 ? -17.328 13.375 2.037 1 98.62 11 LYS B N 1
ATOM 1255 C CA . LYS B 1 11 ? -17.672 14.664 2.621 1 98.62 11 LYS B CA 1
ATOM 1256 C C . LYS B 1 11 ? -16.438 15.547 2.783 1 98.62 11 LYS B C 1
ATOM 1258 O O . LYS B 1 11 ? -16.516 16.766 2.604 1 98.62 11 LYS B O 1
ATOM 1263 N N . ILE B 1 12 ? -15.352 14.969 3.18 1 98.44 12 ILE B N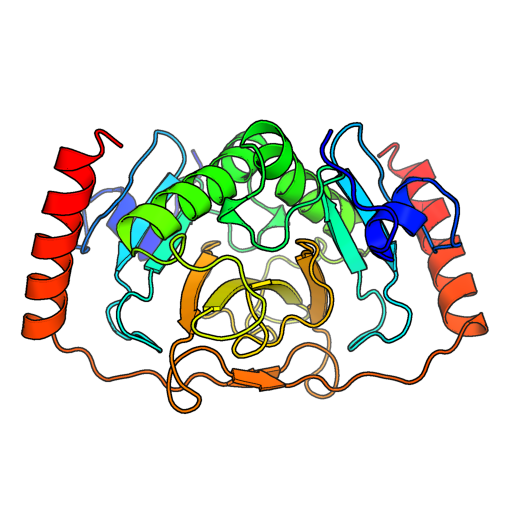 1
ATOM 1264 C CA . ILE B 1 12 ? -14.086 15.695 3.301 1 98.44 12 ILE B CA 1
ATOM 1265 C C . ILE B 1 12 ? -13.68 16.25 1.938 1 98.44 12 ILE B C 1
ATOM 1267 O O . ILE B 1 12 ? -13.328 17.422 1.82 1 98.44 12 ILE B O 1
ATOM 1271 N N . ILE B 1 13 ? -13.781 15.414 0.861 1 98.25 13 ILE B N 1
ATOM 1272 C CA . ILE B 1 13 ? -13.406 15.805 -0.494 1 98.25 13 ILE B CA 1
ATOM 1273 C C . ILE B 1 13 ? -14.266 16.984 -0.939 1 98.25 13 ILE B C 1
ATOM 1275 O O . ILE B 1 13 ? -13.758 17.922 -1.577 1 98.25 13 ILE B O 1
ATOM 1279 N N . LYS B 1 14 ? -15.484 16.984 -0.54 1 97.62 14 LYS B N 1
ATOM 1280 C CA . LYS B 1 14 ? -16.438 18.016 -0.964 1 97.62 14 LYS B CA 1
ATOM 1281 C C . LYS B 1 14 ? -16.328 19.266 -0.096 1 97.62 14 LYS B C 1
ATOM 1283 O O . LYS B 1 14 ? -17 20.266 -0.354 1 97.62 14 LYS B O 1
ATOM 1288 N N . GLY B 1 15 ? -15.602 19.156 0.984 1 97.5 15 GLY B N 1
ATOM 1289 C CA . GLY B 1 15 ? -15.422 20.312 1.861 1 97.5 15 GLY B CA 1
ATOM 1290 C C . GLY B 1 15 ? -16.531 20.453 2.881 1 97.5 15 GLY B C 1
ATOM 1291 O O . GLY B 1 15 ? -16.672 21.516 3.504 1 97.5 15 GLY B O 1
ATOM 1292 N N . GLU B 1 16 ? -17.281 19.406 3.039 1 97.94 16 GLU B N 1
ATOM 1293 C CA . GLU B 1 16 ? -18.359 19.453 4.012 1 97.94 16 GLU B CA 1
ATOM 1294 C C . GLU B 1 16 ? -17.844 19.188 5.426 1 97.94 16 GLU B C 1
ATOM 1296 O O . GLU B 1 16 ? -18.469 19.625 6.406 1 97.94 16 GLU B O 1
ATOM 1301 N N . ILE B 1 17 ? -16.812 18.469 5.613 1 97.31 17 ILE B N 1
ATOM 1302 C CA . ILE B 1 17 ? -16.109 18.203 6.859 1 97.31 17 ILE B CA 1
ATOM 1303 C C . ILE B 1 17 ? -14.664 18.703 6.746 1 97.31 17 ILE B C 1
ATOM 1305 O O . ILE B 1 17 ? -14.008 18.484 5.727 1 97.31 17 ILE B O 1
ATOM 1309 N N . PRO B 1 18 ? -14.227 19.391 7.781 1 97.06 18 PRO B N 1
ATOM 1310 C CA . PRO B 1 18 ? -12.852 19.891 7.707 1 97.06 18 PRO B CA 1
ATOM 1311 C C . PRO B 1 18 ? -11.812 18.781 7.762 1 97.06 18 PRO B C 1
ATOM 1313 O O . PRO B 1 18 ? -12.078 17.719 8.328 1 97.06 18 PRO B O 1
ATOM 1316 N N . SER B 1 19 ? -10.695 19.016 7.176 1 98.19 19 SER B N 1
ATOM 1317 C CA . SER B 1 19 ? -9.531 18.156 7.219 1 98.19 19 SER B CA 1
ATOM 1318 C C . SER B 1 19 ? -8.234 18.953 7.152 1 98.19 19 SER B C 1
ATOM 1320 O O . SER B 1 19 ? -8.25 20.141 6.805 1 98.19 19 SER B O 1
ATOM 1322 N N . LEU B 1 20 ? -7.176 18.422 7.562 1 98.56 20 LEU B N 1
ATOM 1323 C CA . LEU B 1 20 ? -5.855 19.016 7.43 1 98.56 20 LEU B CA 1
ATOM 1324 C C . LEU B 1 20 ? -5.203 18.609 6.113 1 98.56 20 LEU B C 1
ATOM 1326 O O . LEU B 1 20 ? -4.262 17.812 6.102 1 98.56 20 LEU B O 1
ATOM 1330 N N . LYS B 1 21 ? -5.664 19.281 5.102 1 98.5 21 LYS B N 1
ATOM 1331 C CA . LYS B 1 21 ? -5.332 18.938 3.725 1 98.5 21 LYS B CA 1
ATOM 1332 C C . LYS B 1 21 ? -3.854 19.188 3.432 1 98.5 21 LYS B C 1
ATOM 1334 O O . LYS B 1 21 ? -3.289 20.188 3.883 1 98.5 21 LYS B O 1
ATOM 1339 N N . LEU B 1 22 ? -3.314 18.297 2.662 1 98.5 22 LEU B N 1
ATOM 1340 C CA . LEU B 1 22 ? -1.952 18.469 2.172 1 98.5 22 LEU B CA 1
ATOM 1341 C C . LEU B 1 22 ? -1.932 18.578 0.651 1 98.5 22 LEU B C 1
ATOM 1343 O O . LEU B 1 22 ? -2.281 19.625 0.094 1 98.5 22 LEU B O 1
ATOM 1347 N N . ILE B 1 23 ? -1.791 17.5 -0.11 1 98.31 23 ILE B N 1
ATOM 1348 C CA . ILE B 1 23 ? -1.74 17.531 -1.567 1 98.31 23 ILE B CA 1
ATOM 1349 C C . ILE B 1 23 ? -3.098 17.125 -2.143 1 98.31 23 ILE B C 1
ATOM 1351 O O . ILE B 1 23 ? -3.719 16.172 -1.67 1 98.31 23 ILE B O 1
ATOM 1355 N N . GLU B 1 24 ? -3.49 17.875 -3.102 1 98.06 24 GLU B N 1
ATOM 1356 C CA . GLU B 1 24 ? -4.703 17.562 -3.855 1 98.06 24 GLU B CA 1
ATOM 1357 C C . GLU B 1 24 ? -4.457 17.672 -5.359 1 98.06 24 GLU B C 1
ATOM 1359 O O . GLU B 1 24 ? -3.877 18.641 -5.832 1 98.06 24 GLU B O 1
ATOM 1364 N N . THR B 1 25 ? -4.773 16.656 -6.059 1 98.12 25 THR B N 1
ATOM 1365 C CA . THR B 1 25 ? -4.805 16.656 -7.52 1 98.12 25 THR B CA 1
ATOM 1366 C C . THR B 1 25 ? -6.238 16.531 -8.031 1 98.12 25 THR B C 1
ATOM 1368 O O . THR B 1 25 ? -7.176 16.406 -7.234 1 98.12 25 THR B O 1
ATOM 1371 N N . PRO B 1 26 ? -6.477 16.5 -9.32 1 98.25 26 PRO B N 1
ATOM 1372 C CA . PRO B 1 26 ? -7.828 16.266 -9.828 1 98.25 26 PRO B CA 1
ATOM 1373 C C . PRO B 1 26 ? -8.375 14.891 -9.438 1 98.25 26 PRO B C 1
ATOM 1375 O O . PRO B 1 26 ? -9.586 14.703 -9.383 1 98.25 26 PRO B O 1
ATOM 1378 N N . LYS B 1 27 ? -7.516 13.969 -8.992 1 98.69 27 LYS B N 1
ATOM 1379 C CA . LYS B 1 27 ? -7.957 12.594 -8.789 1 98.69 27 LYS B CA 1
ATOM 1380 C C . LYS B 1 27 ? -7.727 12.148 -7.352 1 98.69 27 LYS B C 1
ATOM 1382 O O . LYS B 1 27 ? -8.312 11.156 -6.902 1 98.69 27 LYS B O 1
ATOM 1387 N N . THR B 1 28 ? -6.852 12.836 -6.684 1 98.81 28 THR B N 1
ATOM 1388 C CA . THR B 1 28 ? -6.398 12.375 -5.371 1 98.81 28 THR B CA 1
ATOM 1389 C C . THR B 1 28 ? -6.52 13.492 -4.34 1 98.81 28 THR B C 1
ATOM 1391 O O . THR B 1 28 ? -6.328 14.672 -4.664 1 98.81 28 THR B O 1
ATOM 1394 N N . TYR B 1 29 ? -6.957 13.156 -3.172 1 98.81 29 TYR B N 1
ATOM 1395 C CA . TYR B 1 29 ? -7 14.031 -2.002 1 98.81 29 TYR B CA 1
ATOM 1396 C C . TYR B 1 29 ? -6.199 13.438 -0.85 1 98.81 29 TYR B C 1
ATOM 1398 O O . TYR B 1 29 ? -6.234 12.219 -0.621 1 98.81 29 TYR B O 1
ATOM 1406 N N . SER B 1 30 ? -5.41 14.266 -0.086 1 98.88 30 SER B N 1
ATOM 1407 C CA . SER B 1 30 ? -4.637 13.758 1.042 1 98.88 30 SER B CA 1
ATOM 1408 C C . SER B 1 30 ? -4.715 14.695 2.238 1 98.88 30 SER B C 1
ATOM 1410 O O . SER B 1 30 ? -4.867 15.906 2.072 1 98.88 30 SER B O 1
ATOM 1412 N N . PHE B 1 31 ? -4.645 14.133 3.426 1 98.88 31 PHE B N 1
ATOM 1413 C CA . PHE B 1 31 ? -4.785 14.914 4.648 1 98.88 31 PHE B CA 1
ATOM 1414 C C . PHE B 1 31 ? -4.191 14.164 5.84 1 98.88 31 PHE B C 1
ATOM 1416 O O . PHE B 1 31 ? -4.02 12.945 5.793 1 98.88 31 PHE B O 1
ATOM 1423 N N . LEU B 1 32 ? -3.836 14.867 6.895 1 98.81 32 LEU B N 1
ATOM 1424 C CA . LEU B 1 32 ? -3.285 14.266 8.102 1 98.81 32 LEU B CA 1
ATOM 1425 C C . LEU B 1 32 ? -4.344 13.438 8.828 1 98.81 32 LEU B C 1
ATOM 1427 O O . LEU B 1 32 ? -5.496 13.859 8.945 1 98.81 32 LEU B O 1
ATOM 1431 N N . ASP B 1 33 ? -3.98 12.281 9.219 1 98.62 33 ASP B N 1
ATOM 1432 C CA . ASP B 1 33 ? -4.852 11.5 10.086 1 98.62 33 ASP B CA 1
ATOM 1433 C C . ASP B 1 33 ? -4.953 12.133 11.477 1 98.62 33 ASP B C 1
ATOM 1435 O O . ASP B 1 33 ? -3.938 12.5 12.07 1 98.62 33 ASP B O 1
ATOM 1439 N N . ILE B 1 34 ? -6.066 12.188 11.992 1 97.56 34 ILE B N 1
ATOM 1440 C CA . ILE B 1 34 ? -6.254 12.906 13.25 1 97.56 34 ILE B CA 1
ATOM 1441 C C . ILE B 1 34 ? -6.027 11.953 14.422 1 97.56 34 ILE B C 1
ATOM 1443 O O . ILE B 1 34 ? -5.922 12.391 15.57 1 97.56 34 ILE B O 1
ATOM 1447 N N . GLN B 1 35 ? -6.047 10.672 14.211 1 97.44 35 GLN B N 1
ATOM 1448 C CA . GLN B 1 35 ? -5.668 9.648 15.18 1 97.44 35 GLN B CA 1
ATOM 1449 C C . GLN B 1 35 ? -4.488 8.82 14.68 1 97.44 35 GLN B C 1
ATOM 1451 O O . GLN B 1 35 ? -4.609 7.605 14.5 1 97.44 35 GLN B O 1
ATOM 1456 N N . PRO B 1 36 ? -3.41 9.477 14.617 1 98.56 36 PRO B N 1
ATOM 1457 C CA . PRO B 1 36 ? -2.268 8.883 13.922 1 98.56 36 PRO B CA 1
ATOM 1458 C C . PRO B 1 36 ? -1.599 7.77 14.719 1 98.56 36 PRO B C 1
ATOM 1460 O O . PRO B 1 36 ? -1.647 7.773 15.953 1 98.56 36 PRO B O 1
ATOM 1463 N N . THR B 1 37 ? -1.002 6.824 14.023 1 98.56 37 THR B N 1
ATOM 1464 C CA . THR B 1 37 ? -0.174 5.82 14.688 1 98.56 37 THR B CA 1
ATOM 1465 C C . THR B 1 37 ? 1.248 6.34 14.883 1 98.56 37 THR B C 1
ATOM 1467 O O . THR B 1 37 ? 2.021 5.766 15.656 1 98.56 37 THR B O 1
ATOM 1470 N N . ALA B 1 38 ? 1.617 7.379 14.141 1 98.56 38 ALA B N 1
ATOM 1471 C CA . ALA B 1 38 ? 2.889 8.094 14.227 1 98.56 38 ALA B CA 1
ATOM 1472 C C . ALA B 1 38 ? 2.744 9.531 13.742 1 98.56 38 ALA B C 1
ATOM 1474 O O . ALA B 1 38 ? 1.848 9.836 12.953 1 98.56 38 ALA B O 1
ATOM 1475 N N . GLU B 1 39 ? 3.617 10.438 14.242 1 97.5 39 GLU B N 1
ATOM 1476 C CA . GLU B 1 39 ? 3.605 11.812 13.75 1 97.5 39 GLU B CA 1
ATOM 1477 C C . GLU B 1 39 ? 3.822 11.859 12.242 1 97.5 39 GLU B C 1
ATOM 1479 O O . GLU B 1 39 ? 4.734 11.219 11.719 1 97.5 39 GLU B O 1
ATOM 1484 N N . GLY B 1 40 ? 2.951 12.539 11.578 1 98.25 40 GLY B N 1
ATOM 1485 C CA . GLY B 1 40 ? 3.076 12.664 10.133 1 98.25 40 GLY B CA 1
ATOM 1486 C C . GLY B 1 40 ? 2.297 11.602 9.375 1 98.25 40 GLY B C 1
ATOM 1487 O O . GLY B 1 40 ? 2.438 11.469 8.156 1 98.25 40 GLY B O 1
ATOM 1488 N N . HIS B 1 41 ? 1.478 10.75 10.094 1 98.88 41 HIS B N 1
ATOM 1489 C CA . HIS B 1 41 ? 0.598 9.773 9.461 1 98.88 41 HIS B CA 1
ATOM 1490 C C . HIS B 1 41 ? -0.418 10.453 8.547 1 98.88 41 HIS B C 1
ATOM 1492 O O . HIS B 1 41 ? -1.227 11.266 9.008 1 98.88 41 HIS B O 1
ATOM 1498 N N . VAL B 1 42 ? -0.392 10.109 7.242 1 98.88 42 VAL B N 1
ATOM 1499 C CA . VAL B 1 42 ? -1.207 10.773 6.23 1 98.88 42 VAL B CA 1
ATOM 1500 C C . VAL B 1 42 ? -2.139 9.758 5.574 1 98.88 42 VAL B C 1
ATOM 1502 O O . VAL B 1 42 ? -1.744 8.617 5.32 1 98.88 42 VAL B O 1
ATOM 1505 N N . LEU B 1 43 ? -3.344 10.195 5.293 1 98.94 43 LEU B N 1
ATOM 1506 C CA . LEU B 1 43 ? -4.285 9.445 4.469 1 98.94 43 LEU B CA 1
ATOM 1507 C C . LEU B 1 43 ? -4.316 9.992 3.047 1 98.94 43 LEU B C 1
ATOM 1509 O O . LEU B 1 43 ? -4.367 11.203 2.842 1 98.94 43 LEU B O 1
ATOM 1513 N N . ILE B 1 44 ? -4.203 9.133 2.061 1 98.94 44 ILE B N 1
ATOM 1514 C CA . ILE B 1 44 ? -4.305 9.461 0.643 1 98.94 44 ILE B CA 1
ATOM 1515 C C . ILE B 1 44 ? -5.488 8.727 0.025 1 98.94 44 ILE B C 1
ATOM 1517 O O . ILE B 1 44 ? -5.555 7.492 0.069 1 98.94 44 ILE B O 1
ATOM 1521 N N . ILE B 1 45 ? -6.418 9.461 -0.538 1 98.94 45 ILE B N 1
ATOM 1522 C CA . ILE B 1 45 ? -7.66 8.836 -0.978 1 98.94 45 ILE B CA 1
ATOM 1523 C C . ILE B 1 45 ? -7.961 9.234 -2.418 1 98.94 45 ILE B C 1
ATOM 1525 O O . ILE B 1 45 ? -7.684 10.367 -2.822 1 98.94 45 ILE B O 1
ATOM 1529 N N . PRO B 1 46 ? -8.406 8.273 -3.264 1 98.94 46 PRO B N 1
ATOM 1530 C CA . PRO B 1 46 ? -8.969 8.688 -4.551 1 98.94 46 PRO B CA 1
ATOM 1531 C C . PRO B 1 46 ? -10.258 9.5 -4.395 1 98.94 46 PRO B C 1
ATOM 1533 O O . PRO B 1 46 ? -11.062 9.219 -3.51 1 98.94 46 PRO B O 1
ATOM 1536 N N . LYS B 1 47 ? -10.398 10.453 -5.262 1 98.69 47 LYS B N 1
ATOM 1537 C CA . LYS B 1 47 ? -11.617 11.25 -5.223 1 98.69 47 LYS B CA 1
ATOM 1538 C C . LYS B 1 47 ? -12.82 10.453 -5.73 1 98.69 47 LYS B C 1
ATOM 1540 O O . LYS B 1 47 ? -13.969 10.836 -5.5 1 98.69 47 LYS B O 1
ATOM 1545 N N . HIS B 1 48 ? -12.555 9.375 -6.441 1 98.69 48 HIS B N 1
ATOM 1546 C CA . HIS B 1 48 ? -13.586 8.414 -6.805 1 98.69 48 HIS B CA 1
ATOM 1547 C C . HIS B 1 48 ? -13.93 7.508 -5.629 1 98.69 48 HIS B C 1
ATOM 1549 O O . HIS B 1 48 ? -13.062 6.809 -5.098 1 98.69 48 HIS B O 1
ATOM 1555 N N . HIS B 1 49 ? -15.203 7.52 -5.27 1 98.56 49 HIS B N 1
ATOM 1556 C CA . HIS B 1 49 ? -15.617 6.645 -4.18 1 98.56 49 HIS B CA 1
ATOM 1557 C C . HIS B 1 49 ? -15.609 5.184 -4.613 1 98.56 49 HIS B C 1
ATOM 1559 O O . HIS B 1 49 ? -16.156 4.836 -5.66 1 98.56 49 HIS B O 1
ATOM 1565 N N . GLY B 1 50 ? -15.008 4.34 -3.891 1 98.12 50 GLY B N 1
ATOM 1566 C CA . GLY B 1 50 ? -15.008 2.887 -3.945 1 98.12 50 GLY B CA 1
ATOM 1567 C C . GLY B 1 50 ? -14.641 2.242 -2.621 1 98.12 50 GLY B C 1
ATOM 1568 O O . GLY B 1 50 ? -13.734 2.705 -1.929 1 98.12 50 GLY B O 1
ATOM 1569 N N . ALA B 1 51 ? -15.336 1.2 -2.277 1 97.94 51 ALA B N 1
ATOM 1570 C CA . ALA B 1 51 ? -15.117 0.571 -0.978 1 97.94 51 ALA B CA 1
ATOM 1571 C C . ALA B 1 51 ? -13.812 -0.22 -0.965 1 97.94 51 ALA B C 1
ATOM 1573 O O . ALA B 1 51 ? -13.156 -0.322 0.071 1 97.94 51 ALA B O 1
ATOM 1574 N N . LYS B 1 52 ? -13.547 -0.826 -2.059 1 98.62 52 LYS B N 1
ATOM 1575 C CA . LYS B 1 52 ? -12.336 -1.644 -2.174 1 98.62 52 LYS B CA 1
ATOM 1576 C C . LYS B 1 52 ? -11.508 -1.233 -3.389 1 98.62 52 LYS B C 1
ATOM 1578 O O . LYS B 1 52 ? -12.031 -0.613 -4.32 1 98.62 52 LYS B O 1
ATOM 1583 N N . LEU B 1 53 ? -10.234 -1.558 -3.361 1 98.81 53 LEU B N 1
ATOM 1584 C CA . LEU B 1 53 ? -9.289 -1.062 -4.355 1 98.81 53 LEU B CA 1
ATOM 1585 C C . LEU B 1 53 ? -9.742 -1.423 -5.766 1 98.81 53 LEU B C 1
ATOM 1587 O O . LEU B 1 53 ? -9.633 -0.607 -6.684 1 98.81 53 LEU B O 1
ATOM 1591 N N . HIS B 1 54 ? -10.305 -2.625 -5.934 1 98.5 54 HIS B N 1
ATOM 1592 C CA . HIS B 1 54 ? -10.68 -3.08 -7.27 1 98.5 54 HIS B CA 1
ATOM 1593 C C . HIS B 1 54 ? -11.875 -2.301 -7.801 1 98.5 54 HIS B C 1
ATOM 1595 O O . HIS B 1 54 ? -12.211 -2.406 -8.984 1 98.5 54 HIS B O 1
ATOM 1601 N N . ASN B 1 55 ? -12.5 -1.428 -7 1 98.5 55 ASN B N 1
ATOM 1602 C CA . ASN B 1 55 ? -13.633 -0.61 -7.43 1 98.5 55 ASN B CA 1
ATOM 1603 C C . ASN B 1 55 ? -13.172 0.716 -8.023 1 98.5 55 ASN B C 1
ATOM 1605 O O . ASN B 1 55 ? -13.984 1.476 -8.562 1 98.5 55 ASN B O 1
ATOM 1609 N N . ILE B 1 56 ? -11.883 1.028 -7.98 1 98.75 56 ILE B N 1
ATOM 1610 C CA . ILE B 1 56 ? -11.359 2.334 -8.367 1 98.75 56 ILE B CA 1
ATOM 1611 C C . ILE B 1 56 ? -10.898 2.301 -9.82 1 98.75 56 ILE B C 1
ATOM 1613 O O . ILE B 1 56 ? -10.172 1.396 -10.227 1 98.75 56 ILE B O 1
ATOM 1617 N N . PRO B 1 57 ? -11.266 3.324 -10.656 1 98.75 57 PRO B N 1
ATOM 1618 C CA . PRO B 1 57 ? -10.789 3.367 -12.039 1 98.75 57 PRO B CA 1
ATOM 1619 C C . PRO B 1 57 ? -9.266 3.49 -12.133 1 98.75 57 PRO B C 1
ATOM 1621 O O . PRO B 1 57 ? -8.648 4.148 -11.297 1 98.75 57 PRO B O 1
ATOM 1624 N N . ASP B 1 58 ? -8.742 2.959 -13.211 1 98.62 58 ASP B N 1
ATOM 1625 C CA . ASP B 1 58 ? -7.297 2.863 -13.367 1 98.62 58 ASP B CA 1
ATOM 1626 C C . ASP B 1 58 ? -6.648 4.246 -13.344 1 98.62 58 ASP B C 1
ATOM 1628 O O . ASP B 1 58 ? -5.547 4.41 -12.812 1 98.62 58 ASP B O 1
ATOM 1632 N N . ASP B 1 59 ? -7.285 5.18 -13.977 1 98.56 59 ASP B N 1
ATOM 1633 C CA . ASP B 1 59 ? -6.68 6.504 -14.047 1 98.56 59 ASP B CA 1
ATOM 1634 C C . ASP B 1 59 ? -6.586 7.141 -12.656 1 98.56 59 ASP B C 1
ATOM 1636 O O . ASP B 1 59 ? -5.652 7.898 -12.383 1 98.56 59 ASP B O 1
ATOM 1640 N N . TYR B 1 60 ? -7.543 6.875 -11.711 1 98.81 60 TYR B N 1
ATOM 1641 C CA . TYR B 1 60 ? -7.449 7.309 -10.32 1 98.81 60 TYR B CA 1
ATOM 1642 C C . TYR B 1 60 ? -6.363 6.539 -9.578 1 98.81 60 TYR B C 1
ATOM 1644 O O . TYR B 1 60 ? -5.566 7.129 -8.844 1 98.81 60 TYR B O 1
ATOM 1652 N N . LEU B 1 61 ? -6.289 5.242 -9.836 1 98.94 61 LEU B N 1
ATOM 1653 C CA . LEU B 1 61 ? -5.258 4.418 -9.211 1 98.94 61 LEU B CA 1
ATOM 1654 C C . LEU B 1 61 ? -3.867 4.898 -9.609 1 98.94 61 LEU B C 1
ATOM 1656 O O . LEU B 1 61 ? -2.959 4.941 -8.773 1 98.94 61 LEU B O 1
ATOM 1660 N N . SER B 1 62 ? -3.682 5.297 -10.797 1 98.88 62 SER B N 1
ATOM 1661 C CA . SER B 1 62 ? -2.383 5.668 -11.352 1 98.88 62 SER B CA 1
ATOM 1662 C C . SER B 1 62 ? -1.865 6.961 -10.734 1 98.88 62 SER B C 1
ATOM 1664 O O . SER B 1 62 ? -0.668 7.25 -10.789 1 98.88 62 SER B O 1
ATOM 1666 N N . ASP B 1 63 ? -2.736 7.688 -10.141 1 98.81 63 ASP B N 1
ATOM 1667 C CA . ASP B 1 63 ? -2.365 8.992 -9.602 1 98.81 63 ASP B CA 1
ATOM 1668 C C . ASP B 1 63 ? -1.933 8.883 -8.141 1 98.81 63 ASP B C 1
ATOM 1670 O O . ASP B 1 63 ? -1.25 9.773 -7.625 1 98.81 63 ASP B O 1
ATOM 1674 N N . LEU B 1 64 ? -2.248 7.812 -7.449 1 98.94 64 LEU B N 1
ATOM 1675 C CA . LEU B 1 64 ? -2.146 7.715 -6 1 98.94 64 LEU B CA 1
ATOM 1676 C C . LEU B 1 64 ? -0.688 7.605 -5.562 1 98.94 64 LEU B C 1
ATOM 1678 O O . LEU B 1 64 ? -0.231 8.375 -4.715 1 98.94 64 LEU B O 1
ATOM 1682 N N . LEU B 1 65 ? 0.091 6.734 -6.148 1 98.94 65 LEU B N 1
ATOM 1683 C CA . LEU B 1 65 ? 1.436 6.469 -5.652 1 98.94 65 LEU B CA 1
ATOM 1684 C C . LEU B 1 65 ? 2.373 7.629 -5.969 1 98.94 65 LEU B C 1
ATOM 1686 O O . LEU B 1 65 ? 3.26 7.953 -5.176 1 98.94 65 LEU B O 1
ATOM 1690 N N . PRO B 1 66 ? 2.211 8.273 -7.125 1 98.88 66 PRO B N 1
ATOM 1691 C CA . PRO B 1 66 ? 2.979 9.508 -7.32 1 98.88 66 PRO B CA 1
ATOM 1692 C C . PRO B 1 66 ? 2.697 10.555 -6.25 1 98.88 66 PRO B C 1
ATOM 1694 O O . PRO B 1 66 ? 3.609 11.266 -5.82 1 98.88 66 PRO B O 1
ATOM 1697 N N . VAL B 1 67 ? 1.444 10.68 -5.848 1 98.75 67 VAL B N 1
ATOM 1698 C CA . VAL B 1 67 ? 1.105 11.602 -4.77 1 98.75 67 VAL B CA 1
ATOM 1699 C C . VAL B 1 67 ? 1.765 11.141 -3.471 1 98.75 67 VAL B C 1
ATOM 1701 O O . VAL B 1 67 ? 2.299 11.961 -2.717 1 98.75 67 VAL B O 1
ATOM 1704 N N . VAL B 1 68 ? 1.789 9.836 -3.193 1 98.88 68 VAL B N 1
ATOM 1705 C CA . VAL B 1 68 ? 2.473 9.289 -2.023 1 98.88 68 VAL B CA 1
ATOM 1706 C C . VAL B 1 68 ? 3.943 9.703 -2.049 1 98.88 68 VAL B C 1
ATOM 1708 O O . VAL B 1 68 ? 4.484 10.164 -1.038 1 98.88 68 VAL B O 1
ATOM 1711 N N . LYS B 1 69 ? 4.539 9.547 -3.191 1 98.62 69 LYS B N 1
ATOM 1712 C CA . LYS B 1 69 ? 5.945 9.906 -3.332 1 98.62 69 LYS B CA 1
ATOM 1713 C C . LYS B 1 69 ? 6.172 11.375 -2.979 1 98.62 69 LYS B C 1
ATOM 1715 O O . LYS B 1 69 ? 7.113 11.703 -2.252 1 98.62 69 LYS B O 1
ATOM 1720 N N . LYS B 1 70 ? 5.348 12.219 -3.49 1 98.19 70 LYS B N 1
ATOM 1721 C CA . LYS B 1 70 ? 5.465 13.641 -3.186 1 98.19 70 LYS B CA 1
ATOM 1722 C C . LYS B 1 70 ? 5.332 13.898 -1.688 1 98.19 70 LYS B C 1
ATOM 1724 O O . LYS B 1 70 ? 6.043 14.734 -1.13 1 98.19 70 LYS B O 1
ATOM 1729 N N . LEU B 1 71 ? 4.43 13.195 -1.067 1 98.38 71 LEU B N 1
ATOM 1730 C CA . LEU B 1 71 ? 4.188 13.383 0.359 1 98.38 71 LEU B CA 1
ATOM 1731 C C . LEU B 1 71 ? 5.387 12.914 1.178 1 98.38 71 LEU B C 1
ATOM 1733 O O . LEU B 1 71 ? 5.656 13.461 2.252 1 98.38 71 LEU B O 1
ATOM 1737 N N . THR B 1 72 ? 6.133 11.883 0.678 1 98.06 72 THR B N 1
ATOM 1738 C CA . THR B 1 72 ? 7.348 11.484 1.375 1 98.06 72 THR B CA 1
ATOM 1739 C C . THR B 1 72 ? 8.344 12.641 1.436 1 98.06 72 THR B C 1
ATOM 1741 O O . THR B 1 72 ? 9.047 12.812 2.434 1 98.06 72 THR B O 1
ATOM 1744 N N . LYS B 1 73 ? 8.406 13.375 0.4 1 96.56 73 LYS B N 1
ATOM 1745 C CA . LYS B 1 73 ? 9.281 14.539 0.378 1 96.56 73 LYS B CA 1
ATOM 1746 C C . LYS B 1 73 ? 8.82 15.594 1.375 1 96.56 73 LYS B C 1
ATOM 1748 O O . LYS B 1 73 ? 9.625 16.141 2.137 1 96.56 73 LYS B O 1
ATOM 1753 N N . VAL B 1 74 ? 7.516 15.906 1.331 1 96.62 74 VAL B N 1
ATOM 1754 C CA . VAL B 1 74 ? 6.918 16.891 2.225 1 96.62 74 VAL B CA 1
ATOM 1755 C C . VAL B 1 74 ? 7.203 16.516 3.676 1 96.62 74 VAL B C 1
ATOM 1757 O O . VAL B 1 74 ? 7.496 17.391 4.504 1 96.62 74 VAL B O 1
ATOM 1760 N N . LEU B 1 75 ? 7.203 15.234 3.998 1 97.25 75 LEU B N 1
ATOM 1761 C CA . LEU B 1 75 ? 7.371 14.711 5.348 1 97.25 75 LEU B CA 1
ATOM 1762 C C . LEU B 1 75 ? 8.844 14.477 5.664 1 97.25 75 LEU B C 1
ATOM 1764 O O . LEU B 1 75 ? 9.18 14.008 6.754 1 97.25 75 LEU B O 1
ATOM 1768 N N . LYS B 1 76 ? 9.758 14.664 4.641 1 96.12 76 LYS B N 1
ATOM 1769 C CA . LYS B 1 76 ? 11.195 14.477 4.766 1 96.12 76 LYS B CA 1
ATOM 1770 C C . LYS B 1 76 ? 11.539 13.016 5.039 1 96.12 76 LYS B C 1
ATOM 1772 O O . LYS B 1 76 ? 12.477 12.719 5.781 1 96.12 76 LYS B O 1
ATOM 1777 N N . LEU B 1 77 ? 10.766 12.203 4.465 1 97.44 77 LEU B N 1
ATOM 1778 C CA . LEU B 1 77 ? 11 10.766 4.578 1 97.44 77 LEU B CA 1
ATOM 1779 C C . LEU B 1 77 ? 11.938 10.281 3.484 1 97.44 77 LEU B C 1
ATOM 1781 O O . LEU B 1 77 ? 12.367 9.125 3.494 1 97.44 77 LEU B O 1
ATOM 1785 N N . ASP B 1 78 ? 12.266 11.148 2.541 1 96.88 78 ASP B N 1
ATOM 1786 C CA . ASP B 1 78 ? 13.078 10.789 1.383 1 96.88 78 ASP B CA 1
ATOM 1787 C C . ASP B 1 78 ? 14.555 11.094 1.626 1 96.88 78 ASP B C 1
ATOM 1789 O O . ASP B 1 78 ? 15.375 10.977 0.715 1 96.88 78 ASP B O 1
ATOM 1793 N N . GLU B 1 79 ? 14.906 11.43 2.816 1 95.75 79 GLU B N 1
ATOM 1794 C CA . GLU B 1 79 ? 16.25 11.922 3.123 1 95.75 79 GLU B CA 1
ATOM 1795 C C . GLU B 1 79 ? 17.188 10.773 3.494 1 95.75 79 GLU B C 1
ATOM 1797 O O . GLU B 1 79 ? 18.391 10.977 3.646 1 95.75 79 GLU B O 1
ATOM 1802 N N . ASN B 1 80 ? 16.625 9.609 3.654 1 92.56 80 ASN B N 1
ATOM 1803 C CA . ASN B 1 80 ? 17.391 8.422 4 1 92.56 80 ASN B CA 1
ATOM 1804 C C . ASN B 1 80 ? 17.109 7.277 3.031 1 92.56 80 ASN B C 1
ATOM 1806 O O . ASN B 1 80 ? 16.016 6.719 3.018 1 92.56 80 ASN B O 1
ATOM 1810 N N . ASN B 1 81 ? 18.094 6.852 2.363 1 92.69 81 ASN B N 1
ATOM 1811 C CA . ASN B 1 81 ? 17.906 5.801 1.37 1 92.69 81 ASN B CA 1
ATOM 1812 C C . ASN B 1 81 ? 18.562 4.496 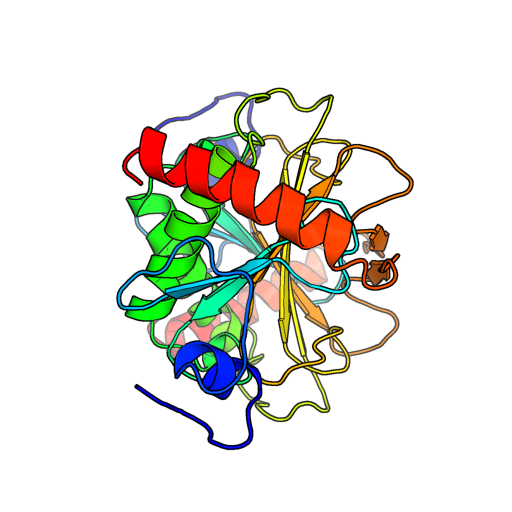1.81 1 92.69 81 ASN B C 1
ATOM 1814 O O . ASN B 1 81 ? 18.562 3.514 1.065 1 92.69 81 ASN B O 1
ATOM 1818 N N . THR B 1 82 ? 19.125 4.516 2.98 1 94.81 82 THR B N 1
ATOM 1819 C CA . THR B 1 82 ? 19.734 3.299 3.49 1 94.81 82 THR B CA 1
ATOM 1820 C C . THR B 1 82 ? 18.703 2.383 4.125 1 94.81 82 THR B C 1
ATOM 1822 O O . THR B 1 82 ? 17.625 2.84 4.527 1 94.81 82 THR B O 1
ATOM 1825 N N . PRO B 1 83 ? 19 1.127 4.199 1 95.31 83 PRO B N 1
ATOM 1826 C CA . PRO B 1 83 ? 18.062 0.201 4.848 1 95.31 83 PRO B CA 1
ATOM 1827 C C . PRO B 1 83 ? 17.859 0.506 6.332 1 95.31 83 PRO B C 1
ATOM 1829 O O . PRO B 1 83 ? 16.828 0.148 6.906 1 95.31 83 PRO B O 1
ATOM 1832 N N . GLU B 1 84 ? 18.906 1.169 6.934 1 96.19 84 GLU B N 1
ATOM 1833 C CA . GLU B 1 84 ? 18.844 1.453 8.359 1 96.19 84 GLU B CA 1
ATOM 1834 C C . GLU B 1 84 ? 18.312 2.861 8.625 1 96.19 84 GLU B C 1
ATOM 1836 O O . GLU B 1 84 ? 18.219 3.676 7.707 1 96.19 84 GLU B O 1
ATOM 1841 N N . GLY B 1 85 ? 17.906 3.064 9.82 1 95.12 85 GLY B N 1
ATOM 1842 C CA . GLY B 1 85 ? 17.375 4.371 10.172 1 95.12 85 GLY B CA 1
ATOM 1843 C C . GLY B 1 85 ? 15.875 4.48 9.969 1 95.12 85 GLY B C 1
ATOM 1844 O O . GLY B 1 85 ? 15.164 3.477 10.031 1 95.12 85 GLY B O 1
ATOM 1845 N N . GLU B 1 86 ? 15.414 5.695 9.719 1 96.62 86 GLU B N 1
ATOM 1846 C CA . GLU B 1 86 ? 13.977 5.934 9.625 1 96.62 86 GLU B CA 1
ATOM 1847 C C . GLU B 1 86 ? 13.398 5.332 8.344 1 96.62 86 GLU B C 1
ATOM 1849 O O . GLU B 1 86 ? 14.07 5.293 7.312 1 96.62 86 GLU B O 1
ATOM 1854 N N . GLY B 1 87 ? 12.234 4.809 8.469 1 98.31 87 GLY B N 1
ATOM 1855 C CA . GLY B 1 87 ? 11.477 4.27 7.348 1 98.31 87 GLY B CA 1
ATOM 1856 C C . GLY B 1 87 ? 10.023 4.715 7.336 1 98.31 87 GLY B C 1
ATOM 1857 O O . GLY B 1 87 ? 9.672 5.719 7.965 1 98.31 87 GLY B O 1
ATOM 1858 N N . TYR B 1 88 ? 9.273 4.059 6.539 1 98.88 88 TYR B N 1
ATOM 1859 C CA . TYR B 1 88 ? 7.84 4.309 6.496 1 98.88 88 TYR B CA 1
ATOM 1860 C C . TYR B 1 88 ? 7.109 3.164 5.801 1 98.88 88 TYR B C 1
ATOM 1862 O O . TYR B 1 88 ? 7.727 2.357 5.102 1 98.88 88 TYR B O 1
ATOM 1870 N N . ASN B 1 89 ? 5.871 3.08 6.039 1 98.94 89 ASN B N 1
ATOM 1871 C CA . ASN B 1 89 ? 5.004 2.08 5.426 1 98.94 89 ASN B CA 1
ATOM 1872 C C . ASN B 1 89 ? 3.91 2.73 4.582 1 98.94 89 ASN B C 1
ATOM 1874 O O . ASN B 1 89 ? 3.463 3.838 4.887 1 98.94 89 ASN B O 1
ATOM 1878 N N . VAL B 1 90 ? 3.529 2.129 3.52 1 98.94 90 VAL B N 1
ATOM 1879 C CA . VAL B 1 90 ? 2.307 2.393 2.768 1 98.94 90 VAL B CA 1
ATOM 1880 C C . VAL B 1 90 ? 1.355 1.205 2.895 1 98.94 90 VAL B C 1
ATOM 1882 O O . VAL B 1 90 ? 1.693 0.086 2.5 1 98.94 90 VAL B O 1
ATOM 1885 N N . LEU B 1 91 ? 0.175 1.432 3.5 1 98.94 91 LEU B N 1
ATOM 1886 C CA . LEU B 1 91 ? -0.785 0.37 3.781 1 98.94 91 LEU B CA 1
ATOM 1887 C C . LEU B 1 91 ? -2.158 0.713 3.213 1 98.94 91 LEU B C 1
ATOM 1889 O O . LEU B 1 91 ? -2.617 1.851 3.332 1 98.94 91 LEU B O 1
ATOM 1893 N N . GLN B 1 92 ? -2.783 -0.169 2.596 1 98.94 92 GLN B N 1
ATOM 1894 C CA . GLN B 1 92 ? -4.148 -0.066 2.094 1 98.94 92 GLN B CA 1
ATOM 1895 C C . GLN B 1 92 ? -4.949 -1.326 2.412 1 98.94 92 GLN B C 1
ATOM 1897 O O . GLN B 1 92 ? -4.543 -2.432 2.049 1 98.94 92 GLN B O 1
ATOM 1902 N N . ASN B 1 93 ? -6.074 -1.189 3.088 1 98.88 93 ASN B N 1
ATOM 1903 C CA . ASN B 1 93 ? -6.895 -2.283 3.594 1 98.88 93 ASN B CA 1
ATOM 1904 C C . ASN B 1 93 ? -8.211 -2.398 2.826 1 98.88 93 ASN B C 1
ATOM 1906 O O . ASN B 1 93 ? -8.82 -1.388 2.475 1 98.88 93 ASN B O 1
ATOM 1910 N N . ASN B 1 94 ? -8.672 -3.613 2.588 1 98.81 94 ASN B N 1
ATOM 1911 C CA . ASN B 1 94 ? -9.93 -3.867 1.894 1 98.81 94 ASN B CA 1
ATOM 1912 C C . ASN B 1 94 ? -10.789 -4.887 2.639 1 98.81 94 ASN B C 1
ATOM 1914 O O . ASN B 1 94 ? -10.516 -6.09 2.59 1 98.81 94 ASN B O 1
ATOM 1918 N N . GLY B 1 95 ? -11.812 -4.406 3.301 1 98.44 95 GLY B N 1
ATOM 1919 C CA . GLY B 1 95 ? -12.695 -5.262 4.086 1 98.44 95 GLY B CA 1
ATOM 1920 C C . GLY B 1 95 ? -12.414 -5.191 5.578 1 98.44 95 GLY B C 1
ATOM 1921 O O . GLY B 1 95 ? -11.281 -4.965 5.992 1 98.44 95 GLY B O 1
ATOM 1922 N N . ARG B 1 96 ? -13.469 -5.5 6.434 1 98.38 96 ARG B N 1
ATOM 1923 C CA . ARG B 1 96 ? -13.359 -5.414 7.887 1 98.38 96 ARG B CA 1
ATOM 1924 C C . ARG B 1 96 ? -12.32 -6.402 8.414 1 98.38 96 ARG B C 1
ATOM 1926 O O . ARG B 1 96 ? -11.492 -6.051 9.258 1 98.38 96 ARG B O 1
ATOM 1933 N N . ILE B 1 97 ? -12.312 -7.586 7.863 1 98.12 97 ILE B N 1
ATOM 1934 C CA . ILE B 1 97 ? -11.391 -8.617 8.336 1 98.12 97 ILE B CA 1
ATOM 1935 C C . ILE B 1 97 ? -9.953 -8.195 8.047 1 98.12 97 ILE B C 1
ATOM 1937 O O . ILE B 1 97 ? -9.023 -8.656 8.711 1 98.12 97 ILE B O 1
ATOM 1941 N N . ALA B 1 98 ? -9.773 -7.316 7.059 1 98.38 98 ALA B N 1
ATOM 1942 C CA . ALA B 1 98 ? -8.461 -6.805 6.676 1 98.38 98 ALA B CA 1
ATOM 1943 C C . ALA B 1 98 ? -8.211 -5.426 7.277 1 98.38 98 ALA B C 1
ATOM 1945 O O . ALA B 1 98 ? -7.402 -4.652 6.758 1 98.38 98 ALA B O 1
ATOM 1946 N N . HIS B 1 99 ? -8.992 -5.043 8.25 1 98.12 99 HIS B N 1
ATOM 1947 C CA . HIS B 1 99 ? -8.727 -3.908 9.125 1 98.12 99 HIS B CA 1
ATOM 1948 C C . HIS B 1 99 ? -9.188 -2.6 8.5 1 98.12 99 HIS B C 1
ATOM 1950 O O . HIS B 1 99 ? -8.781 -1.519 8.922 1 98.12 99 HIS B O 1
ATOM 1956 N N . GLN B 1 100 ? -9.961 -2.678 7.438 1 98.38 100 GLN B N 1
ATOM 1957 C CA . GLN B 1 100 ? -10.555 -1.471 6.875 1 98.38 100 GLN B CA 1
ATOM 1958 C C . GLN B 1 100 ? -11.742 -1.003 7.711 1 98.38 100 GLN B C 1
ATOM 1960 O O . GLN B 1 100 ? -12.672 -1.77 7.961 1 98.38 100 GLN B O 1
ATOM 1965 N N . VAL B 1 101 ? -11.719 0.321 8.039 1 97.31 101 VAL B N 1
ATOM 1966 C CA . VAL B 1 101 ? -12.75 0.837 8.922 1 97.31 101 VAL B CA 1
ATOM 1967 C C . VAL B 1 101 ? -13.68 1.771 8.148 1 97.31 101 VAL B C 1
ATOM 1969 O O . VAL B 1 101 ? -14.875 1.85 8.43 1 97.31 101 VAL B O 1
ATOM 1972 N N . VAL B 1 102 ? -13.172 2.59 7.203 1 97.69 102 VAL B N 1
ATOM 1973 C CA . VAL B 1 102 ? -13.938 3.486 6.344 1 97.69 102 VAL B CA 1
ATOM 1974 C C . VAL B 1 102 ? -14.086 2.867 4.957 1 97.69 102 VAL B C 1
ATOM 1976 O O . VAL B 1 102 ? -13.102 2.453 4.344 1 97.69 102 VAL B O 1
ATOM 1979 N N . ASP B 1 103 ? -15.312 2.727 4.504 1 97.19 103 ASP B N 1
ATOM 1980 C CA . ASP B 1 103 ? -15.578 2.049 3.234 1 97.19 103 ASP B CA 1
ATOM 1981 C C . ASP B 1 103 ? -15.305 2.977 2.053 1 97.19 103 ASP B C 1
ATOM 1983 O O . ASP B 1 103 ? -16.172 3.166 1.195 1 97.19 103 ASP B O 1
ATOM 1987 N N . HIS B 1 104 ? -14.25 3.562 1.982 1 98.56 104 HIS B N 1
ATOM 1988 C CA . HIS B 1 104 ? -13.625 4.363 0.934 1 98.56 104 HIS B CA 1
ATOM 1989 C C . HIS B 1 104 ? -12.133 4.09 0.846 1 98.56 104 HIS B C 1
ATOM 1991 O O . HIS B 1 104 ? -11.398 4.297 1.816 1 98.56 104 HIS B O 1
ATOM 1997 N N . VAL B 1 105 ? -11.734 3.623 -0.296 1 98.81 105 VAL B N 1
ATOM 1998 C CA . VAL B 1 105 ? -10.328 3.264 -0.483 1 98.81 105 VAL B CA 1
ATOM 1999 C C . VAL B 1 105 ? -9.438 4.398 0.01 1 98.81 105 VAL B C 1
ATOM 2001 O O . VAL B 1 105 ? -9.664 5.566 -0.315 1 98.81 105 VAL B O 1
ATOM 2004 N N . HIS B 1 106 ? -8.477 4.059 0.869 1 98.94 106 HIS B N 1
ATOM 2005 C CA . HIS B 1 106 ? -7.496 5.031 1.338 1 98.94 106 HIS B CA 1
ATOM 2006 C C . HIS B 1 106 ? -6.168 4.359 1.667 1 98.94 106 HIS B C 1
ATOM 2008 O O . HIS B 1 106 ? -6.145 3.236 2.18 1 98.94 106 HIS B O 1
ATOM 2014 N N . PHE B 1 107 ? -5.121 5.062 1.345 1 98.94 107 PHE B N 1
ATOM 2015 C CA . PHE B 1 107 ? -3.768 4.645 1.68 1 98.94 107 PHE B CA 1
ATOM 2016 C C . PHE B 1 107 ? -3.271 5.363 2.928 1 98.94 107 PHE B C 1
ATOM 2018 O O . PHE B 1 107 ? -3.514 6.562 3.098 1 98.94 107 PHE B O 1
ATOM 2025 N N . HIS B 1 108 ? -2.65 4.602 3.779 1 98.94 108 HIS B N 1
ATOM 2026 C CA . HIS B 1 108 ? -1.915 5.141 4.918 1 98.94 108 HIS B CA 1
ATOM 2027 C C . HIS B 1 108 ? -0.435 5.309 4.59 1 98.94 108 HIS B C 1
ATOM 2029 O O . HIS B 1 108 ? 0.245 4.336 4.258 1 98.94 108 HIS B O 1
ATOM 2035 N N . LEU B 1 109 ? 0.035 6.441 4.586 1 98.94 109 LEU B N 1
ATOM 2036 C CA . LEU B 1 109 ? 1.466 6.711 4.66 1 98.94 109 LEU B CA 1
ATOM 2037 C C . LEU B 1 109 ? 1.897 6.969 6.102 1 98.94 109 LEU B C 1
ATOM 2039 O O . LEU B 1 109 ? 1.52 7.98 6.695 1 98.94 109 LEU B O 1
ATOM 2043 N N . ILE B 1 110 ? 2.689 6.031 6.637 1 98.94 110 ILE B N 1
ATOM 2044 C CA . ILE B 1 110 ? 2.961 6.051 8.07 1 98.94 110 ILE B CA 1
ATOM 2045 C C . ILE B 1 110 ? 4.469 6.098 8.305 1 98.94 110 ILE B C 1
ATOM 2047 O O . ILE B 1 110 ? 5.172 5.113 8.07 1 98.94 110 ILE B O 1
ATOM 2051 N N . PRO B 1 111 ? 4.953 7.18 8.789 1 98.75 111 PRO B N 1
ATOM 2052 C CA . PRO B 1 111 ? 6.359 7.195 9.188 1 98.75 111 PRO B CA 1
ATOM 2053 C C . PRO B 1 111 ? 6.68 6.145 10.25 1 98.75 111 PRO B C 1
ATOM 2055 O O . PRO B 1 111 ? 5.852 5.875 11.125 1 98.75 111 PRO B O 1
ATOM 2058 N N . LYS B 1 112 ? 7.82 5.547 10.133 1 98.62 112 LYS B N 1
ATOM 2059 C CA . LYS B 1 112 ? 8.352 4.609 11.117 1 98.62 112 LYS B CA 1
ATOM 2060 C C . LYS B 1 112 ? 9.734 5.047 11.594 1 98.62 112 LYS B C 1
ATOM 2062 O O . LYS B 1 112 ? 10.75 4.648 11.023 1 98.62 112 LYS B O 1
ATOM 2067 N N . ARG B 1 113 ? 9.758 5.715 12.695 1 96.31 113 ARG B N 1
ATOM 2068 C CA . ARG B 1 113 ? 10.992 6.328 13.18 1 96.31 113 ARG B CA 1
ATOM 2069 C C . ARG B 1 113 ? 11.516 5.602 14.414 1 96.31 113 ARG B C 1
ATOM 2071 O O . ARG B 1 113 ? 12.68 5.742 14.773 1 96.31 113 ARG B O 1
ATOM 2078 N N . ASP B 1 114 ? 10.641 4.957 15.094 1 96.44 114 ASP B N 1
ATOM 2079 C CA . ASP B 1 114 ? 10.992 4.172 16.281 1 96.44 114 ASP B CA 1
ATOM 2080 C C . ASP B 1 114 ? 10.125 2.922 16.391 1 96.44 114 ASP B C 1
ATOM 2082 O O . ASP B 1 114 ? 9.188 2.744 15.609 1 96.44 114 ASP B O 1
ATOM 2086 N N . GLU B 1 115 ? 10.43 2.055 17.297 1 95.25 115 GLU B N 1
ATOM 2087 C CA . GLU B 1 115 ? 9.734 0.776 17.422 1 95.25 115 GLU B CA 1
ATOM 2088 C C . GLU B 1 115 ? 8.352 0.958 18.016 1 95.25 115 GLU B C 1
ATOM 2090 O O . GLU B 1 115 ? 7.43 0.19 17.719 1 95.25 115 GLU B O 1
ATOM 2095 N N . ALA B 1 116 ? 8.234 1.945 18.781 1 96.31 116 ALA B N 1
ATOM 2096 C CA . ALA B 1 116 ? 7.031 2.096 19.594 1 96.31 116 ALA B CA 1
ATOM 2097 C C . ALA B 1 116 ? 5.879 2.67 18.766 1 96.31 116 ALA B C 1
ATOM 2099 O O . ALA B 1 116 ? 4.711 2.377 19.031 1 96.31 116 ALA B O 1
ATOM 2100 N N . THR B 1 117 ? 6.152 3.553 17.844 1 97.69 117 THR B N 1
ATOM 2101 C CA . THR B 1 117 ? 5.113 4.207 17.047 1 97.69 117 THR B CA 1
ATOM 2102 C C . THR B 1 117 ? 5.113 3.684 15.625 1 97.69 117 THR B C 1
ATOM 2104 O O . THR B 1 117 ? 6.035 2.971 15.219 1 97.69 117 THR B O 1
ATOM 2107 N N . GLY B 1 118 ? 3.975 3.975 14.938 1 98.56 118 GLY B N 1
ATOM 2108 C CA . GLY B 1 118 ? 3.861 3.523 13.562 1 98.56 118 GLY B CA 1
ATOM 2109 C C . GLY B 1 118 ? 3.217 2.156 13.43 1 98.56 118 GLY B C 1
ATOM 2110 O O . GLY B 1 118 ? 2.637 1.645 14.391 1 98.56 118 GLY B O 1
ATOM 2111 N N . LEU B 1 119 ? 3.393 1.633 12.266 1 98.69 119 LEU B N 1
ATOM 2112 C CA . LEU B 1 119 ? 2.695 0.4 11.914 1 98.69 119 LEU B CA 1
ATOM 2113 C C . LEU B 1 119 ? 3.383 -0.81 12.539 1 98.69 119 LEU B C 1
ATOM 2115 O O . LEU B 1 119 ? 4.598 -0.978 12.398 1 98.69 119 LEU B O 1
ATOM 2119 N N . GLY B 1 120 ? 2.6 -1.556 13.242 1 98.19 120 GLY B N 1
ATOM 2120 C CA . GLY B 1 120 ? 3.027 -2.91 13.562 1 98.19 120 GLY B CA 1
ATOM 2121 C C . GLY B 1 120 ? 2.631 -3.922 12.5 1 98.19 120 GLY B C 1
ATOM 2122 O O . GLY B 1 120 ? 1.55 -3.824 11.914 1 98.19 120 GLY B O 1
ATOM 2123 N N . VAL B 1 121 ? 3.494 -4.906 12.367 1 97.75 121 VAL B N 1
ATOM 2124 C CA . VAL B 1 121 ? 3.223 -5.898 11.336 1 97.75 121 VAL B CA 1
ATOM 2125 C C . VAL B 1 121 ? 3.346 -7.305 11.93 1 97.75 121 VAL B C 1
ATOM 2127 O O . VAL B 1 121 ? 4.355 -7.633 12.555 1 97.75 121 VAL B O 1
ATOM 2130 N N . GLY B 1 122 ? 2.242 -8.023 11.852 1 97.56 122 GLY B N 1
ATOM 2131 C CA . GLY B 1 122 ? 2.26 -9.453 12.086 1 97.56 122 GLY B CA 1
ATOM 2132 C C . GLY B 1 122 ? 2.422 -10.266 10.812 1 97.56 122 GLY B C 1
ATOM 2133 O O . GLY B 1 122 ? 1.695 -10.055 9.836 1 97.56 122 GLY B O 1
ATOM 2134 N N . TRP B 1 123 ? 3.277 -11.195 10.836 1 98.12 123 TRP B N 1
ATOM 2135 C CA . TRP B 1 123 ? 3.689 -11.867 9.609 1 98.12 123 TRP B CA 1
ATOM 2136 C C . TRP B 1 123 ? 3.734 -13.383 9.805 1 98.12 123 TRP B C 1
ATOM 2138 O O . TRP B 1 123 ? 4.812 -13.961 9.93 1 98.12 123 TRP B O 1
ATOM 2148 N N . PRO B 1 124 ? 2.607 -14.031 9.789 1 97.75 124 PRO B N 1
ATOM 2149 C CA . PRO B 1 124 ? 2.586 -15.484 9.93 1 97.75 124 PRO B CA 1
ATOM 2150 C C . PRO B 1 124 ? 2.977 -16.219 8.648 1 97.75 124 PRO B C 1
ATOM 2152 O O . PRO B 1 124 ? 2.135 -16.859 8.023 1 97.75 124 PRO B O 1
ATOM 2155 N N . ALA B 1 125 ? 4.18 -16.156 8.312 1 97.19 125 ALA B N 1
ATOM 2156 C CA . ALA B 1 125 ? 4.691 -16.766 7.09 1 97.19 125 ALA B CA 1
ATOM 2157 C C . ALA B 1 125 ? 4.574 -18.281 7.145 1 97.19 125 ALA B C 1
ATOM 2159 O O . ALA B 1 125 ? 4.801 -18.891 8.188 1 97.19 125 ALA B O 1
ATOM 2160 N N . GLN B 1 126 ? 4.281 -18.812 6.059 1 96.44 126 GLN B N 1
ATOM 2161 C CA . GLN B 1 126 ? 4.203 -20.266 5.902 1 96.44 126 GLN B CA 1
ATOM 2162 C C . GLN B 1 126 ? 5.441 -20.812 5.203 1 96.44 126 GLN B C 1
ATOM 2164 O O . GLN B 1 126 ? 6.039 -20.125 4.367 1 96.44 126 GLN B O 1
ATOM 2169 N N . PRO B 1 127 ? 5.785 -22.078 5.59 1 96.44 127 PRO B N 1
ATOM 2170 C CA . PRO B 1 127 ? 6.914 -22.672 4.871 1 96.44 127 PRO B CA 1
ATOM 2171 C C . PRO B 1 127 ? 6.629 -22.859 3.385 1 96.44 127 PRO B C 1
ATOM 2173 O O . PRO B 1 127 ? 5.48 -23.078 2.994 1 96.44 127 PRO B O 1
ATOM 2176 N N . THR B 1 128 ? 7.707 -22.828 2.666 1 97.12 128 THR B N 1
ATOM 2177 C CA 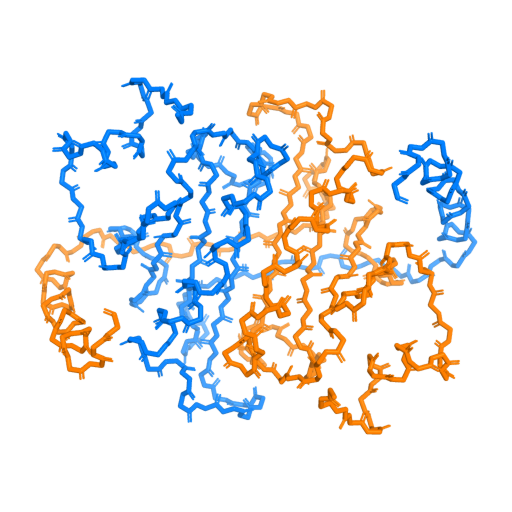. THR B 1 128 ? 7.586 -23.016 1.225 1 97.12 128 THR B CA 1
ATOM 2178 C C . THR B 1 128 ? 7.035 -24.406 0.906 1 97.12 128 THR B C 1
ATOM 2180 O O . THR B 1 128 ? 7.496 -25.406 1.459 1 97.12 128 THR B O 1
ATOM 2183 N N . ASP B 1 129 ? 6.023 -24.469 0.109 1 97.62 129 ASP B N 1
ATOM 2184 C CA . ASP B 1 129 ? 5.422 -25.672 -0.441 1 97.62 129 ASP B CA 1
ATOM 2185 C C . ASP B 1 129 ? 5.281 -25.578 -1.959 1 97.62 129 ASP B C 1
ATOM 2187 O O . ASP B 1 129 ? 4.227 -25.188 -2.465 1 97.62 129 ASP B O 1
ATOM 2191 N N . PHE B 1 130 ? 6.309 -25.984 -2.666 1 97.38 130 PHE B N 1
ATOM 2192 C CA . PHE B 1 130 ? 6.375 -25.766 -4.105 1 97.38 130 PHE B CA 1
ATOM 2193 C C . PHE B 1 130 ? 5.246 -26.5 -4.816 1 97.38 130 PHE B C 1
ATOM 2195 O O . PHE B 1 130 ? 4.73 -26.031 -5.832 1 97.38 130 PHE B O 1
ATOM 2202 N N . ASP B 1 131 ? 4.902 -27.672 -4.312 1 98.06 131 ASP B N 1
ATOM 2203 C CA . ASP B 1 131 ? 3.807 -28.406 -4.938 1 98.06 131 ASP B CA 1
ATOM 2204 C C . ASP B 1 131 ? 2.51 -27.594 -4.891 1 98.06 131 ASP B C 1
ATOM 2206 O O . ASP B 1 131 ? 1.84 -27.422 -5.914 1 98.06 131 ASP B O 1
ATOM 2210 N N . LYS B 1 132 ? 2.246 -27.141 -3.764 1 97.69 132 LYS B N 1
ATOM 2211 C CA . LYS B 1 132 ? 1.037 -26.344 -3.596 1 97.69 132 LYS B CA 1
ATOM 2212 C C . LYS B 1 132 ? 1.112 -25.047 -4.41 1 97.69 132 LYS B C 1
ATOM 2214 O O . LYS B 1 132 ? 0.135 -24.656 -5.055 1 97.69 132 LYS B O 1
ATOM 2219 N N . LEU B 1 133 ? 2.25 -24.438 -4.422 1 98.25 133 LEU B N 1
ATOM 2220 C CA . LEU B 1 133 ? 2.441 -23.172 -5.125 1 98.25 133 LEU B CA 1
ATOM 2221 C C . LEU B 1 133 ? 2.336 -23.359 -6.633 1 98.25 133 LEU B C 1
ATOM 2223 O O . LEU B 1 133 ? 1.725 -22.547 -7.328 1 98.25 133 LEU B O 1
ATOM 2227 N N . ASN B 1 134 ? 2.92 -24.453 -7.117 1 98.25 134 ASN B N 1
ATOM 2228 C CA . ASN B 1 134 ? 2.867 -24.734 -8.547 1 98.25 134 ASN B CA 1
ATOM 2229 C C . ASN B 1 134 ? 1.441 -25.016 -9.016 1 98.25 134 ASN B C 1
ATOM 2231 O O . ASN B 1 134 ? 1.037 -24.578 -10.086 1 98.25 134 ASN B O 1
ATOM 2235 N N . LYS B 1 135 ? 0.776 -25.734 -8.219 1 98.5 135 LYS B N 1
ATOM 2236 C CA . LYS B 1 135 ? -0.623 -26 -8.539 1 98.5 135 LYS B CA 1
ATOM 2237 C C . LYS B 1 135 ? -1.429 -24.719 -8.602 1 98.5 135 LYS B C 1
ATOM 2239 O O . LYS B 1 135 ? -2.199 -24.5 -9.539 1 98.5 135 LYS B O 1
ATOM 2244 N N . LEU B 1 136 ? -1.267 -23.938 -7.617 1 98.38 136 LEU B N 1
ATOM 2245 C CA . LEU B 1 136 ? -1.948 -22.641 -7.59 1 98.38 136 LEU B CA 1
ATOM 2246 C C . LEU B 1 136 ? -1.549 -21.797 -8.789 1 98.38 136 LEU B C 1
ATOM 2248 O O . LEU B 1 136 ? -2.402 -21.172 -9.43 1 98.38 136 LEU B O 1
ATOM 2252 N N . HIS B 1 137 ? -0.275 -21.719 -9.078 1 98.5 137 HIS B N 1
ATOM 2253 C CA . HIS B 1 137 ? 0.247 -20.953 -10.195 1 98.5 137 HIS B CA 1
ATOM 2254 C C . HIS B 1 137 ? -0.405 -21.375 -11.508 1 98.5 137 HIS B C 1
ATOM 2256 O O . HIS B 1 137 ? -0.776 -20.531 -12.32 1 98.5 137 HIS B O 1
ATOM 2262 N N . GLU B 1 138 ? -0.546 -22.641 -11.703 1 97.94 138 GLU B N 1
ATOM 2263 C CA . GLU B 1 138 ? -1.177 -23.156 -12.914 1 97.94 138 GLU B CA 1
ATOM 2264 C C . GLU B 1 138 ? -2.637 -22.719 -13.008 1 97.94 138 GLU B C 1
ATOM 2266 O O . GLU B 1 138 ? -3.117 -22.359 -14.078 1 97.94 138 GLU B O 1
ATOM 2271 N N . GLU B 1 139 ? -3.242 -22.844 -11.898 1 97.62 139 GLU B N 1
ATOM 2272 C CA . GLU B 1 139 ? -4.637 -22.406 -11.859 1 97.62 139 GLU B CA 1
ATOM 2273 C C . GLU B 1 139 ? -4.766 -20.922 -12.203 1 97.62 139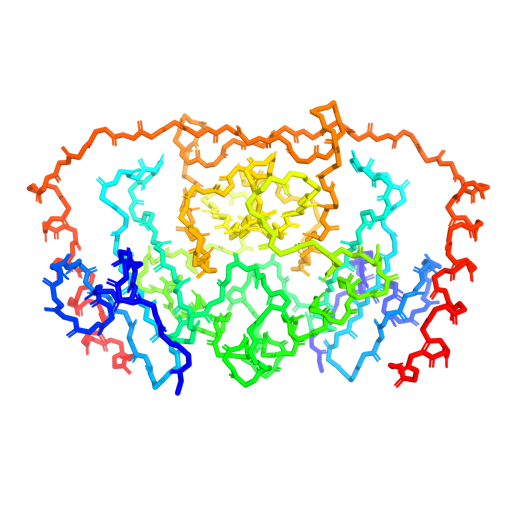 GLU B C 1
ATOM 2275 O O . GLU B 1 139 ? -5.66 -20.531 -12.953 1 97.62 139 GLU B O 1
ATOM 2280 N N . LEU B 1 140 ? -3.934 -20.094 -11.672 1 97.94 140 LEU B N 1
ATOM 2281 C CA . LEU B 1 140 ? -3.988 -18.656 -11.883 1 97.94 140 LEU B CA 1
ATOM 2282 C C . LEU B 1 140 ? -3.607 -18.297 -13.32 1 97.94 140 LEU B C 1
ATOM 2284 O O . LEU B 1 140 ? -4.148 -17.359 -13.898 1 97.94 140 LEU B O 1
ATOM 2288 N N . LYS B 1 141 ? -2.697 -19.016 -13.859 1 96.31 141 LYS B N 1
ATOM 2289 C CA . LYS B 1 141 ? -2.32 -18.797 -15.258 1 96.31 141 LYS B CA 1
ATOM 2290 C C . LYS B 1 141 ? -3.506 -19.031 -16.188 1 96.31 141 LYS B C 1
ATOM 2292 O O . LYS B 1 141 ? -3.67 -18.328 -17.188 1 96.31 141 LYS B O 1
ATOM 2297 N N . LYS B 1 142 ? -4.234 -20.031 -15.852 1 95.12 142 LYS B N 1
ATOM 2298 C CA . LYS B 1 142 ? -5.43 -20.312 -16.641 1 95.12 142 LYS B CA 1
ATOM 2299 C C . LYS B 1 142 ? -6.422 -19.156 -16.562 1 95.12 142 LYS B C 1
ATOM 2301 O O . LYS B 1 142 ? -7.039 -18.781 -17.562 1 95.12 142 LYS B O 1
ATOM 2306 N N . GLU B 1 143 ? -6.535 -18.641 -15.344 1 93.12 143 GLU B N 1
ATOM 2307 C CA . GLU B 1 143 ? -7.418 -17.484 -15.156 1 93.12 143 GLU B CA 1
ATOM 2308 C C . GLU B 1 143 ? -6.926 -16.281 -15.961 1 93.12 143 GLU B C 1
ATOM 2310 O O . GLU B 1 143 ? -7.727 -15.531 -16.5 1 93.12 143 GLU B O 1
ATOM 2315 N N . LEU B 1 144 ? -5.676 -16.062 -16.031 1 94.94 144 LEU B N 1
ATOM 2316 C CA . LEU B 1 144 ? -5.059 -14.953 -16.766 1 94.94 144 LEU B CA 1
ATOM 2317 C C . LEU B 1 144 ? -5.297 -15.086 -18.266 1 94.94 144 LEU B C 1
ATOM 2319 O O . LEU B 1 144 ? -5.504 -14.086 -18.953 1 94.94 144 LEU B O 1
ATOM 2323 N N . GLU B 1 145 ? -5.211 -16.281 -18.75 1 90.81 145 GLU B N 1
ATOM 2324 C CA . GLU B 1 145 ? -5.445 -16.547 -20.172 1 90.81 145 GLU B CA 1
ATOM 2325 C C . GLU B 1 145 ? -6.906 -16.328 -20.547 1 90.81 145 GLU B C 1
ATOM 2327 O O . GLU B 1 145 ? -7.207 -15.836 -21.641 1 90.81 145 GLU B O 1
ATOM 2332 N N . THR B 1 146 ? -7.738 -16.641 -19.625 1 85.94 146 THR B N 1
ATOM 2333 C CA . THR B 1 146 ? -9.172 -16.516 -19.875 1 85.94 146 THR B CA 1
ATOM 2334 C C . THR B 1 146 ? -9.609 -15.055 -19.844 1 85.94 146 THR B C 1
ATOM 2336 O O . THR B 1 146 ? -10.453 -14.633 -20.641 1 85.94 146 THR B O 1
ATOM 2339 N N . GLU B 1 147 ? -8.992 -14.344 -18.891 1 78.38 147 GLU B N 1
ATOM 2340 C CA . GLU B 1 147 ? -9.398 -12.953 -18.719 1 78.38 147 GLU B CA 1
ATOM 2341 C C . GLU B 1 147 ? -8.656 -12.039 -19.703 1 78.38 147 GLU B C 1
ATOM 2343 O O . GLU B 1 147 ? -9 -10.859 -19.844 1 78.38 147 GLU B O 1
ATOM 2348 N N . LYS B 1 148 ? -8.039 -12.648 -20.562 1 68.19 148 LYS B N 1
ATOM 2349 C CA . LYS B 1 148 ? -7.238 -11.891 -21.516 1 68.19 148 LYS B CA 1
ATOM 2350 C C . LYS B 1 148 ? -6.547 -10.711 -20.844 1 68.19 148 LYS B C 1
ATOM 2352 O O . LYS B 1 148 ? -6.637 -9.578 -21.312 1 68.19 148 LYS B O 1
ATOM 2357 N N . LEU B 1 149 ? -6.172 -10.938 -19.672 1 69.12 149 LEU B N 1
ATOM 2358 C CA . LEU B 1 149 ? -5.496 -9.852 -18.969 1 69.12 149 LEU B CA 1
ATOM 2359 C C . LEU B 1 149 ? -4.016 -9.805 -19.328 1 69.12 149 LEU B C 1
ATOM 2361 O O . LEU B 1 149 ? -3.387 -10.844 -19.516 1 69.12 149 LEU B O 1
#

Nearest PDB structures (foldseek):
  6iq1-assembly1_A  TM=1.000E+00  e=2.504E-22  Candida albicans SC5314
  3ksv-assembly1_A-2  TM=9.003E-01  e=1.241E-13  Leishmania major
  3imi-assembly2_C  TM=8.944E-01  e=5.848E-12  Bacillus anthracis str. 'Ames Ancestor'
  1y23-assembly3_E  TM=8.977E-01  e=5.375E-11  Bacillus subtilis
  3l7x-assembly1_A-2  TM=8.684E-01  e=2.828E-11  Streptococcus mutans UA159

Sequence (298 aa):
MASNPSCIFCKIIKGEIPSLKLIETPKTYSFLDIQPTAEGHVLIIPKHHGAKLHNIPDDYLSDLLPVVKKLTKVLKLDENNTPEGEGYNVLQNNGRIAHQVVDHVHFHLIPKRDEATGLGVGWPAQPTDFDKLNKLHEELKKELETEKLMASNPSCIFCKIIKGEIPSLKLIETPKTYSFLDIQPTAEGHVLIIPKHHGAKLHNIPDDYLSDLLPVVKKLTKVLKLDENNTPEGEGYNVLQNNGRIAHQVVDHVHFHLIPKRDEATGLGVGWPAQPTDFDKLNKLHEELKKELETEKL